Protein AF-A0A7C8UY16-F1 (afdb_monomer)

pLDDT: mean 83.48, std 15.39, range [30.44, 97.62]

Structure (mmCIF, N/CA/C/O backbone):
data_AF-A0A7C8UY16-F1
#
_entry.id   AF-A0A7C8UY16-F1
#
loop_
_atom_site.group_PDB
_atom_site.id
_atom_site.type_symbol
_atom_site.label_atom_id
_atom_site.label_alt_id
_atom_site.label_comp_id
_atom_site.label_asym_id
_atom_site.label_entity_id
_atom_site.label_seq_id
_atom_site.pdbx_PDB_ins_code
_atom_site.Cartn_x
_atom_site.Cartn_y
_atom_site.Cartn_z
_atom_site.occupancy
_atom_site.B_iso_or_equiv
_atom_site.auth_seq_id
_atom_site.auth_comp_id
_atom_site.auth_asym_id
_atom_site.auth_atom_id
_atom_site.pdbx_PDB_model_num
ATOM 1 N N . MET A 1 1 ? -36.759 -33.409 -43.055 1.00 50.19 1 MET A N 1
ATOM 2 C CA . MET A 1 1 ? -35.418 -33.395 -42.436 1.00 50.19 1 MET A CA 1
ATOM 3 C C . MET A 1 1 ? -35.441 -32.334 -41.348 1.00 50.19 1 MET A C 1
ATOM 5 O O . MET A 1 1 ? -35.555 -31.161 -41.669 1.00 50.19 1 MET A O 1
ATOM 9 N N . MET A 1 2 ? -35.511 -32.752 -40.086 1.00 43.19 2 MET A N 1
ATOM 10 C CA . MET A 1 2 ? -35.705 -31.874 -38.928 1.00 43.19 2 MET A CA 1
ATOM 11 C C . MET A 1 2 ? -34.319 -31.525 -38.373 1.00 43.19 2 MET A C 1
ATOM 13 O O . MET A 1 2 ? -33.592 -32.425 -37.962 1.00 43.19 2 MET A O 1
ATOM 17 N N . ILE A 1 3 ? -33.919 -30.253 -38.437 1.00 48.00 3 ILE A N 1
ATOM 18 C CA . ILE A 1 3 ? -32.676 -29.769 -37.821 1.00 48.00 3 ILE A CA 1
ATOM 19 C C . ILE A 1 3 ? -33.057 -29.192 -36.462 1.00 48.00 3 ILE A C 1
ATOM 21 O O . ILE A 1 3 ? -33.624 -28.106 -36.371 1.00 48.00 3 ILE A O 1
ATOM 25 N N . THR A 1 4 ? -32.771 -29.946 -35.408 1.00 49.66 4 THR A N 1
ATOM 26 C CA . THR A 1 4 ? -32.893 -29.491 -34.023 1.00 49.66 4 THR A CA 1
ATOM 27 C C . THR A 1 4 ? -31.662 -28.647 -33.694 1.00 49.66 4 THR A C 1
ATOM 29 O O . THR A 1 4 ? -30.551 -29.172 -33.650 1.00 49.66 4 THR A O 1
ATOM 32 N N . GLN A 1 5 ? -31.827 -27.337 -33.497 1.00 45.69 5 GLN A N 1
ATOM 33 C CA . GLN A 1 5 ? -30.752 -26.492 -32.970 1.00 45.69 5 GLN A CA 1
ATOM 34 C C . GLN A 1 5 ? -30.603 -26.736 -31.462 1.00 45.69 5 GLN A C 1
ATOM 36 O O . GLN A 1 5 ? -31.542 -26.513 -30.702 1.00 45.69 5 GLN A O 1
ATOM 41 N N . LEU A 1 6 ? -29.418 -27.177 -31.027 1.00 47.03 6 LEU A N 1
ATOM 42 C CA . LEU A 1 6 ? -29.021 -27.108 -29.621 1.00 47.03 6 LEU A CA 1
ATOM 43 C C . LEU A 1 6 ? -28.653 -25.655 -29.295 1.00 47.03 6 LEU A C 1
ATOM 45 O O . LEU A 1 6 ? -27.624 -25.152 -29.742 1.00 47.03 6 LEU A O 1
ATOM 49 N N . THR A 1 7 ? -29.473 -24.984 -28.493 1.00 54.22 7 THR A N 1
ATOM 50 C CA . THR A 1 7 ? -29.085 -23.743 -27.815 1.00 54.22 7 THR A CA 1
ATOM 51 C C . THR A 1 7 ? -28.053 -24.073 -26.739 1.00 54.22 7 THR A C 1
ATOM 53 O O . THR A 1 7 ? -28.359 -24.778 -25.777 1.00 54.22 7 THR A O 1
ATOM 56 N N . GLY A 1 8 ? -26.821 -23.593 -26.918 1.00 50.81 8 GLY A N 1
ATOM 57 C CA . GLY A 1 8 ? -25.743 -23.744 -25.945 1.00 50.81 8 GLY A CA 1
ATOM 58 C C . GLY A 1 8 ? -26.067 -23.009 -24.646 1.00 50.81 8 GLY A C 1
ATOM 59 O O . GLY A 1 8 ? -26.260 -21.796 -24.639 1.00 50.81 8 GLY A O 1
ATOM 60 N N . LEU A 1 9 ? -26.127 -23.754 -23.545 1.00 49.41 9 LEU A N 1
ATOM 61 C CA . LEU A 1 9 ? -26.248 -23.209 -22.200 1.00 49.41 9 LEU A CA 1
ATOM 62 C C . LEU A 1 9 ? -24.862 -22.705 -21.763 1.00 49.41 9 LEU A C 1
ATOM 64 O O . LEU A 1 9 ? -24.006 -23.496 -21.369 1.00 49.41 9 LEU A O 1
ATOM 68 N N . SER A 1 10 ? -24.606 -21.401 -21.867 1.00 51.16 10 SER A N 1
ATOM 69 C CA . SER A 1 10 ? -23.401 -20.800 -21.284 1.00 51.16 10 SER A CA 1
ATOM 70 C C . SER A 1 10 ? -23.528 -20.791 -19.760 1.00 51.16 10 SER A C 1
ATOM 72 O O . SER A 1 10 ? -24.252 -19.973 -19.196 1.00 51.16 10 SER A O 1
ATOM 74 N N . LEU A 1 11 ? -22.825 -21.704 -19.084 1.00 47.12 11 LEU A N 1
ATOM 75 C CA . LEU A 1 11 ? -22.605 -21.612 -17.642 1.00 47.12 11 LEU A CA 1
ATOM 76 C C . LEU A 1 11 ? -21.635 -20.458 -17.364 1.00 47.12 11 LEU A C 1
ATOM 78 O O . LEU A 1 11 ? -20.445 -20.550 -17.662 1.00 47.12 11 LEU A O 1
ATOM 82 N N . PHE A 1 12 ? -22.138 -19.385 -16.760 1.00 48.41 12 PHE A N 1
ATOM 83 C CA . PHE A 1 12 ? -21.298 -18.389 -16.106 1.00 48.41 12 PHE A CA 1
ATOM 84 C C . PHE A 1 12 ? -20.958 -18.900 -14.704 1.00 48.41 12 PHE A C 1
ATOM 86 O O . PHE A 1 12 ? -21.824 -18.964 -13.835 1.00 48.41 12 PHE A O 1
ATOM 93 N N . PHE A 1 13 ? -19.702 -19.282 -14.476 1.00 55.44 13 PHE A N 1
ATOM 94 C CA . PHE A 1 13 ? -19.207 -19.497 -13.119 1.00 55.44 13 PHE A CA 1
ATOM 95 C C . PHE A 1 13 ? -18.916 -18.134 -12.487 1.00 55.44 13 PHE A C 1
ATOM 97 O O . PHE A 1 13 ? -18.079 -17.383 -12.986 1.00 55.44 13 PHE A O 1
ATOM 104 N N . ALA A 1 14 ? -19.606 -17.809 -11.393 1.00 59.59 14 ALA A N 1
ATOM 105 C CA . ALA A 1 14 ? -19.244 -16.667 -10.565 1.00 59.59 14 ALA A CA 1
ATOM 106 C C . ALA A 1 14 ? -17.902 -16.965 -9.876 1.00 59.59 14 ALA A C 1
ATOM 108 O O . ALA A 1 14 ? -17.784 -17.940 -9.131 1.00 59.59 14 ALA A O 1
ATOM 109 N N . LYS A 1 15 ? -16.881 -16.146 -10.149 1.00 66.50 15 LYS A N 1
ATOM 110 C CA . LYS A 1 15 ? -15.597 -16.192 -9.441 1.00 66.50 15 LYS A CA 1
ATOM 111 C C . LYS A 1 15 ? -15.841 -15.854 -7.963 1.00 66.50 15 LYS A C 1
ATOM 113 O O . LYS A 1 15 ? -16.534 -14.886 -7.661 1.00 66.50 15 LYS A O 1
ATOM 118 N N . ALA A 1 16 ? -15.286 -16.654 -7.053 1.00 66.94 16 ALA A N 1
ATOM 119 C CA . ALA A 1 16 ? -15.295 -16.340 -5.627 1.00 66.94 16 ALA A CA 1
ATOM 120 C C . ALA A 1 16 ? -14.387 -15.133 -5.339 1.00 66.94 16 ALA A C 1
ATOM 122 O O . ALA A 1 16 ? -13.282 -15.054 -5.878 1.00 66.94 16 ALA A O 1
ATOM 123 N N . LEU A 1 17 ? -14.861 -14.234 -4.474 1.00 69.88 17 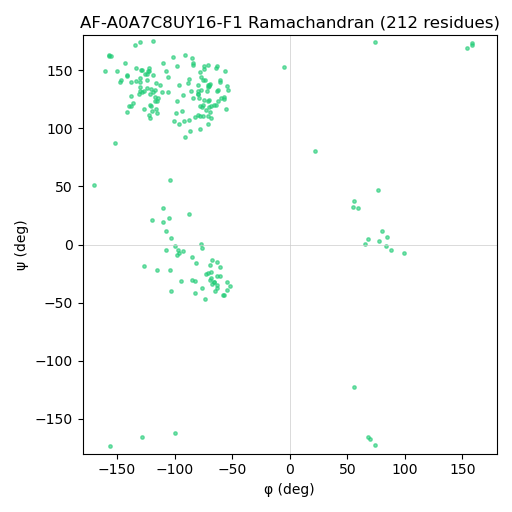LEU A N 1
ATOM 124 C CA . LEU A 1 17 ? -14.132 -13.054 -4.010 1.00 69.88 17 LEU A CA 1
ATOM 125 C C . LEU A 1 17 ? -12.794 -13.486 -3.371 1.00 69.88 17 LEU A C 1
ATOM 127 O O . LEU A 1 17 ? -12.766 -14.361 -2.502 1.00 69.88 17 LEU A O 1
ATOM 131 N N . ALA A 1 18 ? -11.684 -12.904 -3.818 1.00 77.69 18 ALA A N 1
ATOM 132 C CA . ALA A 1 18 ? -10.366 -13.054 -3.205 1.00 77.69 18 ALA A CA 1
ATOM 133 C C . ALA A 1 18 ? -10.281 -12.377 -1.824 1.00 77.69 18 ALA A C 1
ATOM 135 O O . ALA A 1 18 ? -9.509 -12.830 -0.974 1.00 77.69 18 ALA A O 1
ATOM 136 N N . VAL A 1 19 ? -11.065 -11.322 -1.596 1.00 85.38 19 VAL A N 1
ATOM 137 C CA . VAL A 1 19 ? -11.187 -10.608 -0.319 1.00 85.38 19 VAL A CA 1
ATOM 138 C C . VAL A 1 19 ? -11.913 -11.499 0.706 1.00 85.38 19 VAL A C 1
ATOM 140 O O . VAL A 1 19 ? -13.073 -11.862 0.497 1.00 85.38 19 VAL A O 1
ATOM 143 N N . PRO A 1 20 ? -11.271 -11.873 1.827 1.00 85.38 20 PRO A N 1
ATOM 144 C CA . PRO A 1 20 ? -11.860 -12.787 2.799 1.00 85.38 20 PRO A CA 1
ATOM 145 C C . PRO A 1 20 ? -12.941 -12.109 3.649 1.00 85.38 20 PRO A C 1
ATOM 147 O O . PRO A 1 20 ? -12.788 -10.980 4.103 1.00 85.38 20 PRO A O 1
ATOM 150 N N . ALA A 1 21 ? -14.020 -12.833 3.944 1.00 84.69 21 ALA A N 1
ATOM 151 C CA . ALA A 1 21 ? -15.005 -12.380 4.920 1.00 84.69 21 ALA A CA 1
ATOM 152 C C . ALA A 1 21 ? -14.425 -12.428 6.342 1.00 84.69 21 ALA A C 1
ATOM 154 O O . ALA A 1 21 ? -13.796 -13.413 6.732 1.00 84.69 21 ALA A O 1
ATOM 155 N N . LEU A 1 22 ? -14.683 -11.380 7.127 1.00 82.88 22 LEU A N 1
ATOM 156 C CA . LEU A 1 22 ? -14.188 -11.242 8.494 1.00 82.88 22 LEU A CA 1
ATOM 157 C C . LEU A 1 22 ? -15.363 -11.197 9.472 1.00 82.88 22 LEU A C 1
ATOM 159 O O . LEU A 1 22 ? -16.251 -10.354 9.354 1.00 82.88 22 LEU A O 1
ATOM 163 N N . SER A 1 23 ? -15.379 -12.110 10.445 1.00 85.50 23 SER A N 1
ATOM 164 C CA . SER A 1 23 ? -16.462 -12.190 11.433 1.00 85.50 23 SER A CA 1
ATOM 165 C C . SER A 1 23 ? -16.587 -10.886 12.227 1.00 85.50 23 SER A C 1
ATOM 167 O O . SER A 1 23 ? -15.617 -10.441 12.834 1.00 85.50 23 SER A O 1
ATOM 169 N N . GLY A 1 24 ? -17.787 -10.299 12.258 1.00 86.62 24 GLY A N 1
ATOM 170 C CA . GLY A 1 24 ? -18.058 -9.029 12.947 1.00 86.62 24 GLY A CA 1
ATOM 171 C C . GLY A 1 24 ? -17.638 -7.778 12.170 1.00 86.62 24 GLY A C 1
ATOM 172 O O . GLY A 1 24 ? -17.623 -6.688 12.740 1.00 86.62 24 GLY A O 1
ATOM 173 N N . TYR A 1 25 ? -17.294 -7.913 10.887 1.00 89.06 25 TYR A N 1
ATOM 174 C CA . TYR A 1 25 ? -16.915 -6.808 10.013 1.00 89.06 25 TYR A CA 1
ATOM 175 C C . TYR A 1 25 ? -17.627 -6.903 8.660 1.00 89.06 25 TYR A C 1
ATOM 177 O O . TYR A 1 25 ? -17.966 -7.980 8.179 1.00 89.06 25 TYR A O 1
ATOM 185 N N . SER A 1 26 ? -17.835 -5.752 8.029 1.00 91.44 26 SER A N 1
ATOM 186 C CA . SER A 1 26 ? -18.310 -5.629 6.650 1.00 91.44 26 SER A CA 1
ATOM 187 C C . SER A 1 26 ? -17.244 -4.966 5.787 1.00 91.44 26 SER A C 1
ATOM 189 O O . SER A 1 26 ? -16.620 -3.994 6.217 1.00 91.44 26 SER A O 1
ATOM 191 N N . VAL A 1 27 ? -17.053 -5.471 4.565 1.00 91.75 27 VAL A N 1
ATOM 192 C CA . VAL A 1 27 ? -16.201 -4.827 3.555 1.00 91.75 27 VAL A CA 1
ATOM 193 C C . VAL A 1 27 ? -16.890 -3.546 3.090 1.00 91.75 27 VAL A C 1
ATOM 195 O O . VAL A 1 27 ? -18.031 -3.587 2.638 1.00 91.75 27 VAL A O 1
ATOM 198 N N . THR A 1 28 ? -16.209 -2.408 3.187 1.00 93.06 28 THR A N 1
ATOM 199 C CA . THR A 1 28 ? -16.724 -1.108 2.723 1.00 93.06 28 THR A CA 1
ATOM 200 C C . THR A 1 28 ? -16.099 -0.653 1.411 1.00 93.06 28 THR A C 1
ATOM 202 O O . THR A 1 28 ? -16.678 0.171 0.712 1.00 93.06 28 THR A O 1
ATOM 205 N N . TRP A 1 29 ? -14.921 -1.174 1.074 1.00 95.19 29 TRP A N 1
ATOM 206 C CA . TRP A 1 29 ? -14.278 -0.988 -0.224 1.00 95.19 29 TRP A CA 1
ATOM 207 C C . TRP A 1 29 ? -13.235 -2.082 -0.435 1.00 95.19 29 TRP A C 1
ATOM 209 O O . TRP A 1 29 ? -12.644 -2.556 0.536 1.00 95.19 29 TRP A O 1
ATOM 219 N N . TYR A 1 30 ? -13.000 -2.474 -1.682 1.00 93.75 30 TYR A N 1
ATOM 220 C CA . TYR A 1 30 ? -11.927 -3.388 -2.044 1.00 93.75 30 TYR A CA 1
ATOM 221 C C . TYR A 1 30 ? -11.528 -3.221 -3.511 1.00 93.75 30 TYR A C 1
ATOM 223 O O . TYR A 1 30 ? -12.289 -2.674 -4.309 1.00 93.75 30 TYR A O 1
ATOM 231 N N . ASP A 1 31 ? -10.355 -3.747 -3.847 1.00 94.25 31 ASP A N 1
ATOM 232 C CA . ASP A 1 31 ? -9.920 -4.006 -5.216 1.00 94.25 31 ASP A CA 1
ATOM 233 C C . ASP A 1 31 ? -9.229 -5.377 -5.256 1.00 94.25 31 ASP A C 1
ATOM 235 O O . ASP A 1 31 ? -8.345 -5.657 -4.442 1.00 94.25 31 ASP A O 1
ATOM 239 N N . GLU A 1 32 ? -9.662 -6.240 -6.175 1.00 92.38 32 GLU A N 1
ATOM 240 C CA . GLU A 1 32 ? -9.093 -7.580 -6.410 1.00 92.38 32 GLU A CA 1
ATOM 241 C C . GLU A 1 32 ? -8.200 -7.627 -7.647 1.00 92.38 32 GLU A C 1
ATOM 243 O O . GLU A 1 32 ? -7.767 -8.699 -8.067 1.00 92.38 32 GLU A O 1
ATOM 248 N N . PHE A 1 33 ? -7.960 -6.466 -8.262 1.00 93.50 33 PHE A N 1
ATOM 249 C CA . PHE A 1 33 ? -7.079 -6.312 -9.410 1.00 93.50 33 PHE A CA 1
ATOM 250 C C . PHE A 1 33 ? -7.480 -7.219 -10.581 1.00 93.50 33 PHE A C 1
ATOM 252 O O . PHE A 1 33 ? -6.643 -7.772 -11.301 1.00 93.50 33 PHE A O 1
ATOM 259 N N . ASP A 1 34 ? -8.793 -7.366 -10.767 1.00 90.62 34 ASP A N 1
ATOM 260 C CA . ASP A 1 34 ? -9.375 -8.079 -11.891 1.00 90.62 34 ASP A CA 1
ATOM 261 C C . ASP A 1 34 ? -9.330 -7.232 -13.157 1.00 90.62 34 ASP A C 1
ATOM 263 O O . ASP A 1 34 ? -9.709 -6.061 -13.186 1.00 90.62 34 ASP A O 1
ATOM 267 N N . GLY A 1 35 ? -8.883 -7.854 -14.239 1.00 90.75 35 GLY A N 1
ATOM 268 C CA . GLY A 1 35 ? -8.846 -7.230 -15.548 1.00 90.75 35 GLY A CA 1
ATOM 269 C C . GLY A 1 35 ? -7.852 -7.911 -16.480 1.00 90.75 35 GLY A C 1
ATOM 270 O O . GLY A 1 35 ? -7.119 -8.812 -16.066 1.00 90.75 35 GLY A O 1
ATOM 271 N N . PRO A 1 36 ? -7.827 -7.513 -17.761 1.00 93.31 36 PRO A N 1
ATOM 272 C CA . PRO A 1 36 ? -6.960 -8.131 -18.752 1.00 93.31 36 PRO A CA 1
ATOM 273 C C . PRO A 1 36 ? -5.484 -7.984 -18.385 1.00 93.31 36 PRO A C 1
ATOM 275 O O . PRO A 1 36 ? -5.042 -6.921 -17.937 1.00 93.31 36 PRO A O 1
ATOM 278 N N . LYS A 1 37 ? -4.705 -9.037 -18.645 1.00 94.81 37 LYS A N 1
ATOM 279 C CA . LYS A 1 37 ? -3.253 -9.009 -18.472 1.00 94.81 37 LYS A CA 1
ATOM 280 C C . LYS A 1 37 ? -2.632 -7.835 -19.238 1.00 94.81 37 LYS A C 1
ATOM 282 O O . LYS A 1 37 ? -2.928 -7.638 -20.414 1.00 94.81 37 LYS A O 1
ATOM 287 N N . GLY A 1 38 ? -1.742 -7.097 -18.581 1.00 94.44 38 GLY A N 1
ATOM 288 C CA . GLY A 1 38 ? -1.025 -5.958 -19.158 1.00 94.44 38 GLY A CA 1
ATOM 289 C C . GLY A 1 38 ? -1.804 -4.642 -19.133 1.00 94.44 38 GLY A C 1
ATOM 290 O O . GLY A 1 38 ? -1.277 -3.622 -19.566 1.00 94.44 38 GLY A O 1
ATOM 291 N N . SER A 1 39 ? -3.038 -4.630 -18.624 1.00 94.75 39 SER A N 1
ATOM 292 C CA . SER A 1 39 ? -3.747 -3.378 -18.351 1.00 94.75 39 SER A CA 1
ATOM 293 C C . SER A 1 39 ? -3.225 -2.725 -17.066 1.00 94.75 39 SER A C 1
ATOM 295 O O . SER A 1 39 ? -2.866 -3.417 -16.118 1.00 94.75 39 SER A O 1
ATOM 297 N N . PHE A 1 40 ? -3.164 -1.394 -17.024 1.00 94.38 40 PHE A N 1
ATOM 298 C CA . PHE A 1 40 ? -2.797 -0.650 -15.814 1.00 94.38 40 PHE A CA 1
ATOM 299 C C . PHE A 1 40 ? -4.055 -0.425 -14.951 1.00 94.38 40 PHE A C 1
ATOM 301 O O . PHE A 1 40 ? -5.068 0.027 -15.498 1.00 94.38 40 PHE A O 1
ATOM 308 N N . PRO A 1 41 ? -4.041 -0.694 -13.630 1.00 89.62 41 PRO A N 1
ATOM 309 C CA . PRO A 1 41 ? -5.219 -0.464 -12.797 1.00 89.62 41 PRO A CA 1
ATOM 310 C C . PRO A 1 41 ? -5.488 1.030 -12.604 1.00 89.62 41 PRO A C 1
ATOM 312 O O . PRO A 1 41 ? -4.635 1.782 -12.137 1.00 89.62 41 PRO A O 1
ATOM 315 N N . THR A 1 42 ? -6.696 1.457 -12.966 1.00 82.62 42 THR A N 1
ATOM 316 C CA . THR A 1 42 ? -7.144 2.858 -12.848 1.00 82.62 42 THR A CA 1
ATOM 317 C C . THR A 1 42 ? -8.458 3.007 -12.081 1.00 82.62 42 THR A C 1
ATOM 319 O O . THR A 1 42 ? -8.752 4.088 -11.575 1.00 82.62 42 THR A O 1
ATOM 322 N N . GLY A 1 43 ? -9.243 1.933 -11.941 1.00 85.81 43 GLY A N 1
ATOM 323 C CA . GLY A 1 43 ? -10.502 1.958 -11.199 1.00 85.81 43 GLY A CA 1
ATOM 324 C C . GLY A 1 43 ? -10.259 2.145 -9.703 1.00 85.81 43 GLY A C 1
ATOM 325 O O . GLY A 1 43 ? -9.765 1.238 -9.050 1.00 85.81 43 GLY A O 1
ATOM 326 N N . GLY A 1 44 ? -10.591 3.319 -9.158 1.00 92.62 44 GLY A N 1
ATOM 327 C CA . GLY A 1 44 ? -10.428 3.619 -7.730 1.00 92.62 44 GLY A CA 1
ATOM 328 C C . GLY A 1 44 ? -9.034 4.104 -7.318 1.00 92.62 44 GLY A C 1
ATOM 329 O O . GLY A 1 44 ? -8.804 4.309 -6.124 1.00 92.62 44 GLY A O 1
ATOM 330 N N . TRP A 1 45 ? -8.127 4.346 -8.273 1.00 96.88 45 TRP A N 1
ATOM 331 C CA . TRP A 1 45 ? -6.744 4.752 -8.005 1.00 96.88 45 TRP A CA 1
ATOM 332 C C . TRP A 1 45 ? -6.366 6.067 -8.695 1.00 96.88 45 TRP A C 1
ATOM 334 O O . TRP A 1 45 ? -6.601 6.276 -9.882 1.00 96.88 45 TRP A O 1
ATOM 344 N N . ASN A 1 46 ? -5.704 6.943 -7.947 1.00 96.50 46 ASN A N 1
ATOM 345 C CA . ASN A 1 46 ? -4.950 8.083 -8.442 1.00 96.50 46 ASN A CA 1
ATOM 346 C C . ASN A 1 46 ? -3.517 7.631 -8.746 1.00 96.50 46 ASN A C 1
ATOM 348 O O . ASN A 1 46 ? -2.726 7.392 -7.832 1.00 96.50 46 ASN A O 1
ATOM 352 N N . VAL A 1 47 ? -3.173 7.525 -10.029 1.00 96.75 47 VAL A N 1
ATOM 353 C CA . VAL A 1 47 ? -1.816 7.164 -10.463 1.00 96.75 47 VAL A CA 1
ATOM 354 C C . VAL A 1 47 ? -0.909 8.388 -10.373 1.00 96.75 47 VAL A C 1
ATOM 356 O O . VAL A 1 47 ? -1.225 9.439 -10.934 1.00 96.75 47 VAL A O 1
ATOM 359 N N . LYS A 1 48 ? 0.217 8.271 -9.666 1.00 96.50 48 LYS A N 1
ATOM 360 C CA . LYS A 1 48 ? 1.201 9.353 -9.553 1.00 96.50 48 LYS A CA 1
ATOM 361 C C . LYS A 1 48 ? 2.264 9.222 -10.628 1.00 96.50 48 LYS A C 1
ATOM 363 O O . LYS A 1 48 ? 2.877 8.168 -10.769 1.00 96.50 48 LYS A O 1
ATOM 368 N N . ILE A 1 49 ? 2.479 10.318 -11.348 1.00 96.62 49 ILE A N 1
ATOM 369 C CA . ILE A 1 49 ? 3.529 10.459 -12.352 1.00 96.62 49 ILE A CA 1
ATOM 370 C C . ILE A 1 49 ? 4.482 11.524 -11.844 1.00 96.62 49 ILE A C 1
ATOM 372 O O . ILE A 1 49 ? 4.077 12.676 -11.705 1.00 96.62 49 ILE A O 1
ATOM 376 N N . THR A 1 50 ? 5.706 11.131 -11.516 1.00 96.56 50 THR A N 1
ATOM 377 C CA . THR A 1 50 ? 6.692 12.026 -10.905 1.00 96.56 50 THR A CA 1
ATOM 378 C C . THR A 1 50 ? 8.087 11.739 -11.431 1.00 96.56 50 THR A C 1
ATOM 380 O O . THR A 1 50 ? 8.407 10.637 -11.891 1.00 96.56 50 THR A O 1
ATOM 383 N N . THR A 1 51 ? 8.935 12.750 -11.337 1.00 95.62 51 THR A N 1
ATOM 384 C CA . THR A 1 51 ? 10.380 12.648 -11.497 1.00 95.62 51 THR A CA 1
ATOM 385 C C . THR A 1 51 ? 11.060 12.398 -10.145 1.00 95.62 51 THR A C 1
ATOM 387 O O . THR A 1 51 ? 10.464 12.669 -9.100 1.00 95.62 51 THR A O 1
ATOM 390 N N . PRO A 1 52 ? 12.326 11.938 -10.130 1.00 93.75 52 PRO A N 1
ATOM 391 C CA . PRO A 1 52 ? 13.088 11.759 -8.894 1.00 93.75 52 PRO A CA 1
ATOM 392 C C . PRO A 1 52 ? 13.120 12.998 -7.991 1.00 93.75 52 PRO A C 1
ATOM 394 O O . PRO A 1 52 ? 13.047 12.875 -6.776 1.00 93.75 52 PRO A O 1
ATOM 397 N N . ALA A 1 53 ? 13.171 14.197 -8.581 1.00 93.69 53 ALA A N 1
ATOM 398 C CA . ALA A 1 53 ? 13.215 15.458 -7.838 1.00 93.69 53 ALA A CA 1
ATOM 399 C C . ALA A 1 53 ? 11.900 15.798 -7.107 1.00 93.69 53 ALA A C 1
ATOM 401 O O . ALA A 1 53 ? 11.896 16.642 -6.216 1.00 93.69 53 ALA A O 1
ATOM 402 N N . GLU A 1 54 ? 10.789 15.168 -7.489 1.00 94.50 54 GLU A N 1
ATOM 403 C CA . GLU A 1 54 ? 9.471 15.354 -6.870 1.00 94.50 54 GLU A CA 1
ATOM 404 C C . GLU A 1 54 ? 9.167 14.278 -5.815 1.00 94.50 54 GLU A C 1
ATOM 406 O O . GLU A 1 54 ? 8.150 14.358 -5.123 1.00 94.50 54 GLU A O 1
ATOM 411 N N . ASN A 1 55 ? 10.022 13.257 -5.690 1.00 92.50 55 ASN A N 1
ATOM 412 C CA . ASN A 1 55 ? 9.864 12.205 -4.693 1.00 92.50 55 ASN A CA 1
ATOM 413 C C . ASN A 1 55 ? 10.315 12.695 -3.308 1.00 92.50 55 ASN A C 1
ATOM 415 O O . ASN A 1 55 ? 11.226 13.506 -3.178 1.00 92.50 55 ASN A O 1
ATOM 419 N N . PHE A 1 56 ? 9.690 12.175 -2.250 1.00 86.81 56 PHE A N 1
ATOM 420 C CA . PHE A 1 56 ? 9.852 12.723 -0.897 1.00 86.81 56 PHE A CA 1
ATOM 421 C C . PHE A 1 56 ? 11.109 12.240 -0.164 1.00 86.81 56 PHE A C 1
ATOM 423 O O . PHE A 1 56 ? 11.646 12.981 0.653 1.00 86.81 56 PHE A O 1
ATOM 430 N N . ASN A 1 57 ? 11.566 11.011 -0.429 1.00 86.81 57 ASN A N 1
ATOM 431 C CA . ASN A 1 57 ? 12.637 10.365 0.344 1.00 86.81 57 ASN A CA 1
ATOM 432 C C . ASN A 1 57 ? 13.944 10.218 -0.457 1.00 86.81 57 ASN A C 1
ATOM 434 O O . ASN A 1 57 ? 14.674 9.240 -0.275 1.00 86.81 57 ASN A O 1
ATOM 438 N N . ASP A 1 58 ? 14.207 11.155 -1.375 1.00 90.00 58 ASP A N 1
ATOM 439 C CA . ASP A 1 58 ? 15.318 11.108 -2.341 1.00 90.00 58 ASP A CA 1
ATOM 440 C C . ASP A 1 58 ? 15.325 9.825 -3.195 1.00 90.00 58 ASP A C 1
ATOM 442 O O . ASP A 1 58 ? 16.370 9.292 -3.577 1.00 90.00 58 ASP A O 1
ATOM 446 N N . GLU A 1 59 ? 14.133 9.295 -3.475 1.00 91.25 59 GLU A N 1
ATOM 447 C CA . GLU A 1 59 ? 13.944 8.094 -4.287 1.00 91.25 59 GLU A CA 1
ATOM 448 C C . GLU A 1 59 ? 14.270 8.393 -5.760 1.00 91.25 59 GLU A C 1
ATOM 450 O O . GLU A 1 59 ? 13.864 9.419 -6.312 1.00 91.25 59 GLU A O 1
ATOM 455 N N . GLN A 1 60 ? 14.975 7.482 -6.430 1.00 91.50 60 GLN A N 1
ATOM 456 C CA . GLN A 1 60 ? 15.680 7.771 -7.686 1.00 91.50 60 GLN A CA 1
ATOM 457 C C . GLN A 1 60 ? 14.926 7.322 -8.948 1.00 91.50 60 GLN A C 1
ATOM 459 O O . GLN A 1 60 ? 15.399 7.534 -10.066 1.00 91.50 60 GLN A O 1
ATOM 464 N N . GLN A 1 61 ? 13.754 6.708 -8.796 1.00 94.94 61 GLN A N 1
ATOM 465 C CA . GLN A 1 61 ? 12.878 6.319 -9.899 1.00 94.94 61 GLN A CA 1
ATOM 466 C C . GLN A 1 61 ? 11.975 7.458 -10.379 1.00 94.94 61 GLN A C 1
ATOM 468 O O . GLN A 1 61 ? 11.545 8.321 -9.616 1.00 94.94 61 GLN A O 1
ATOM 473 N N . PHE A 1 62 ? 11.574 7.362 -11.640 1.00 96.88 62 PHE A N 1
ATOM 474 C CA . PHE A 1 62 ? 10.391 8.029 -12.164 1.00 96.88 62 PHE A CA 1
ATOM 475 C C . PHE A 1 62 ? 9.166 7.161 -11.866 1.00 96.88 62 PHE A C 1
ATOM 477 O O . PHE A 1 62 ? 9.142 5.985 -12.245 1.00 96.88 62 PHE A O 1
ATOM 484 N N . TYR A 1 63 ? 8.141 7.711 -11.217 1.00 97.62 63 TYR A N 1
ATOM 485 C CA . TYR A 1 63 ? 6.846 7.033 -11.159 1.00 97.62 63 TYR A CA 1
ATOM 486 C C . TYR A 1 63 ? 6.095 7.272 -12.474 1.00 97.62 63 TYR A C 1
ATOM 488 O O . TYR A 1 63 ? 6.042 8.398 -12.968 1.00 97.62 63 TYR A O 1
ATOM 496 N N . THR A 1 64 ? 5.555 6.210 -13.075 1.00 97.31 64 THR A N 1
ATOM 497 C CA . THR A 1 64 ? 4.901 6.238 -14.393 1.00 97.31 64 THR A CA 1
ATOM 498 C C . THR A 1 64 ? 3.566 5.478 -14.379 1.00 97.31 64 THR A C 1
ATOM 500 O O . THR A 1 64 ? 3.236 4.778 -13.421 1.00 97.31 64 THR A O 1
ATOM 503 N N . ASN A 1 65 ? 2.806 5.586 -15.474 1.00 96.56 65 ASN A N 1
ATOM 504 C CA . ASN A 1 65 ? 1.623 4.771 -15.769 1.00 96.56 65 ASN A CA 1
ATOM 505 C C . ASN A 1 65 ? 1.898 3.709 -16.849 1.00 96.56 65 ASN A C 1
ATOM 507 O O . ASN A 1 65 ? 0.981 3.269 -17.545 1.00 96.56 65 ASN A O 1
ATOM 511 N N . TYR A 1 66 ? 3.156 3.313 -17.047 1.00 96.12 66 TYR A N 1
ATOM 512 C CA . TYR A 1 66 ? 3.475 2.265 -18.007 1.00 96.12 66 TYR A CA 1
ATOM 513 C C . TYR A 1 66 ? 3.003 0.911 -17.482 1.00 96.12 66 TYR A C 1
ATOM 515 O O . TYR A 1 66 ? 3.268 0.561 -16.333 1.00 96.12 66 TYR A O 1
ATOM 523 N N . ALA A 1 67 ? 2.377 0.107 -18.346 1.00 95.12 67 ALA A N 1
ATOM 524 C CA . ALA A 1 67 ? 1.958 -1.258 -18.011 1.00 95.12 67 ALA A CA 1
ATOM 525 C C . ALA A 1 67 ? 3.116 -2.121 -17.474 1.00 95.12 67 ALA A C 1
ATOM 527 O O . ALA A 1 67 ? 2.952 -2.958 -16.598 1.00 95.12 67 ALA A O 1
ATOM 528 N N . SER A 1 68 ? 4.333 -1.880 -17.950 1.00 94.69 68 SER A N 1
ATOM 529 C CA . SER A 1 68 ? 5.535 -2.534 -17.432 1.00 94.69 68 SER A CA 1
ATOM 530 C C . SER A 1 68 ? 5.839 -2.207 -15.966 1.00 94.69 68 SER A C 1
ATOM 532 O O . SER A 1 68 ? 6.463 -3.015 -15.292 1.00 94.69 68 SER A O 1
ATOM 534 N N . ASN A 1 69 ? 5.418 -1.038 -15.470 1.00 97.19 69 ASN A N 1
ATOM 535 C CA . ASN A 1 69 ? 5.627 -0.616 -14.088 1.00 97.19 69 ASN A CA 1
ATOM 536 C C . ASN A 1 69 ? 4.440 -0.935 -13.177 1.00 97.19 69 ASN A C 1
ATOM 538 O O . ASN A 1 69 ? 4.654 -1.194 -11.999 1.00 97.19 69 ASN A O 1
ATOM 542 N N . GLY A 1 70 ? 3.217 -0.926 -13.703 1.00 96.62 70 GLY A N 1
ATOM 543 C CA . GLY A 1 70 ? 2.006 -1.326 -12.994 1.00 96.62 70 GLY A CA 1
ATOM 544 C C . GLY A 1 70 ? 1.088 -2.090 -13.938 1.00 96.62 70 GLY A C 1
ATOM 545 O O . GLY A 1 70 ? 0.585 -1.520 -14.898 1.00 96.62 70 GLY A O 1
ATOM 546 N N . GLN A 1 71 ? 0.857 -3.375 -13.694 1.00 95.81 71 GLN A N 1
ATOM 547 C CA . GLN A 1 71 ? -0.050 -4.160 -14.536 1.00 95.81 71 GLN A CA 1
ATOM 548 C C . GLN A 1 71 ? -0.891 -5.135 -13.743 1.00 95.81 71 GLN A C 1
ATOM 550 O O . GLN A 1 71 ? -0.420 -5.770 -12.801 1.00 95.81 71 GLN A O 1
ATOM 555 N N . LEU A 1 72 ? -2.117 -5.309 -14.216 1.00 95.50 72 LEU A N 1
ATOM 556 C CA . LEU A 1 72 ? -2.933 -6.466 -13.926 1.00 95.50 72 LEU A CA 1
ATOM 557 C C . LEU A 1 72 ? -2.345 -7.677 -14.640 1.00 95.50 72 LEU A C 1
ATOM 559 O O . LEU A 1 72 ? -1.934 -7.602 -15.801 1.00 95.50 72 LEU A O 1
ATOM 563 N N . TRP A 1 73 ? -2.298 -8.806 -13.948 1.00 88.88 73 TRP A N 1
ATOM 564 C CA . TRP A 1 73 ? -1.668 -10.015 -14.469 1.00 88.88 73 TRP A CA 1
ATOM 565 C C . TRP A 1 73 ? -2.647 -10.955 -15.193 1.00 88.88 73 TRP A C 1
ATOM 567 O O . TRP A 1 73 ? -2.225 -11.909 -15.848 1.00 88.88 73 TRP A O 1
ATOM 577 N N . GLY A 1 74 ? -3.947 -10.636 -15.172 1.00 88.81 74 GLY A N 1
ATOM 578 C CA . GLY A 1 74 ? -5.006 -11.429 -15.807 1.00 88.81 74 GLY A CA 1
ATOM 579 C C . GLY A 1 74 ? -5.593 -12.528 -14.921 1.00 88.81 74 GLY A C 1
ATOM 580 O O . GLY A 1 74 ? -6.549 -13.180 -15.325 1.00 88.81 74 GLY A O 1
ATOM 581 N N . ASP A 1 75 ? -5.039 -12.728 -13.728 1.00 84.81 75 ASP A N 1
ATOM 582 C CA . ASP A 1 75 ? -5.435 -13.750 -12.755 1.00 84.81 75 ASP A CA 1
ATOM 583 C C . ASP A 1 75 ? -5.890 -13.149 -11.409 1.00 84.81 75 ASP A C 1
ATOM 585 O O . ASP A 1 75 ? -5.900 -13.844 -10.394 1.00 84.81 75 ASP A O 1
ATOM 589 N N . GLY A 1 76 ? -6.290 -11.869 -11.406 1.00 88.62 76 GLY A N 1
ATOM 590 C CA . GLY A 1 76 ? -6.729 -11.147 -10.205 1.00 88.62 76 GLY A CA 1
ATOM 591 C C . GLY A 1 76 ? -5.564 -10.714 -9.316 1.00 88.62 76 GLY A C 1
ATOM 592 O O . GLY A 1 76 ? -5.549 -10.999 -8.120 1.00 88.62 76 GLY A O 1
ATOM 593 N N . GLN A 1 77 ? -4.531 -10.124 -9.923 1.00 89.81 77 GLN A N 1
ATOM 594 C CA . GLN A 1 77 ? -3.350 -9.621 -9.224 1.00 89.81 77 GLN A CA 1
ATOM 595 C C . GLN A 1 77 ? -2.798 -8.377 -9.917 1.00 89.81 77 GLN A C 1
ATOM 597 O O . GLN A 1 77 ? -2.710 -8.323 -11.146 1.00 89.81 77 GLN A O 1
ATOM 602 N N . LEU A 1 78 ? -2.335 -7.420 -9.118 1.00 95.31 78 LEU A N 1
ATOM 603 C CA . LEU A 1 78 ? -1.528 -6.280 -9.539 1.00 95.31 78 LEU A CA 1
ATOM 604 C C . LEU A 1 78 ? -0.043 -6.571 -9.318 1.00 95.31 78 LEU A C 1
ATOM 606 O O . LEU A 1 78 ? 0.360 -7.071 -8.271 1.00 95.31 78 LEU A O 1
ATOM 610 N N . PHE A 1 79 ? 0.782 -6.204 -10.290 1.00 95.06 79 PHE A N 1
ATOM 611 C CA . PHE A 1 79 ? 2.237 -6.211 -10.203 1.00 95.06 79 PHE A CA 1
ATOM 612 C C . PHE A 1 79 ? 2.756 -4.779 -10.332 1.00 95.06 79 PHE A C 1
ATOM 614 O O . PHE A 1 79 ? 2.613 -4.171 -11.393 1.00 95.06 79 PHE A O 1
ATOM 621 N N . ILE A 1 80 ? 3.403 -4.264 -9.285 1.00 97.31 80 ILE A N 1
ATOM 622 C CA . ILE A 1 80 ? 4.188 -3.026 -9.338 1.00 97.31 80 ILE A CA 1
ATOM 623 C C . ILE A 1 80 ? 5.655 -3.406 -9.496 1.00 97.31 80 ILE A C 1
ATOM 625 O O . ILE A 1 80 ? 6.246 -4.011 -8.604 1.00 97.31 80 ILE A O 1
ATOM 629 N N . THR A 1 81 ? 6.234 -3.074 -10.645 1.00 95.44 81 THR A N 1
ATOM 630 C CA . THR A 1 81 ? 7.549 -3.558 -11.066 1.00 95.44 81 THR A CA 1
ATOM 631 C C . THR A 1 81 ? 8.517 -2.393 -11.280 1.00 95.44 81 THR A C 1
ATOM 633 O O . THR A 1 81 ? 8.317 -1.594 -12.204 1.00 95.44 81 THR A O 1
ATOM 636 N N . PRO A 1 82 ? 9.590 -2.289 -10.476 1.00 94.69 82 PRO A N 1
ATOM 637 C CA . PRO A 1 82 ? 10.655 -1.346 -10.762 1.00 94.69 82 PRO A CA 1
ATOM 638 C C . PRO A 1 82 ? 11.460 -1.846 -11.967 1.00 94.69 82 PRO A C 1
ATOM 640 O O . PRO A 1 82 ? 11.863 -3.008 -12.029 1.00 94.69 82 PRO A O 1
ATOM 643 N N . GLU A 1 83 ? 11.725 -0.977 -12.933 1.00 94.00 83 GLU A N 1
ATOM 644 C CA . GLU A 1 83 ? 12.478 -1.319 -14.134 1.00 94.00 83 GLU A CA 1
ATOM 645 C C . GLU A 1 83 ? 13.591 -0.325 -14.408 1.00 94.00 83 GLU A C 1
ATOM 647 O O . GLU A 1 83 ? 13.389 0.892 -14.409 1.00 94.00 83 GLU A O 1
ATOM 652 N N . LYS A 1 84 ? 14.752 -0.878 -14.746 1.00 91.19 84 LYS A N 1
ATOM 653 C CA . LYS A 1 84 ? 15.856 -0.139 -15.335 1.00 91.19 84 LYS A CA 1
ATOM 654 C C . LYS A 1 84 ? 15.583 0.057 -16.823 1.00 91.19 84 LYS A C 1
ATOM 656 O O . LYS A 1 84 ? 15.271 -0.904 -17.525 1.00 91.19 84 LYS A O 1
ATOM 661 N N . ARG A 1 85 ? 15.686 1.289 -17.311 1.00 86.38 85 ARG A N 1
ATOM 662 C CA . ARG A 1 85 ? 15.266 1.660 -18.665 1.00 86.38 85 ARG A CA 1
ATOM 663 C C . ARG A 1 85 ? 16.428 2.222 -19.483 1.00 86.38 85 ARG A C 1
ATOM 665 O O . ARG A 1 85 ? 17.156 3.104 -19.044 1.00 86.38 85 ARG A O 1
ATOM 672 N N . GLY A 1 86 ? 16.550 1.742 -20.721 1.00 79.62 86 GLY A N 1
ATOM 673 C CA . GLY A 1 86 ? 17.557 2.212 -21.675 1.00 79.62 86 GLY A CA 1
ATOM 674 C C . GLY A 1 86 ? 18.998 1.857 -21.292 1.00 79.62 86 GLY A C 1
ATOM 675 O O . GLY A 1 86 ? 19.249 1.001 -20.446 1.00 79.62 86 GLY A O 1
ATOM 676 N N . SER A 1 87 ? 19.956 2.512 -21.950 1.00 79.19 87 SER A N 1
ATOM 677 C CA . SER A 1 87 ? 21.393 2.327 -21.703 1.00 79.19 87 SER A CA 1
ATOM 678 C C . SER A 1 87 ? 21.912 3.122 -20.503 1.00 79.19 87 SER A C 1
ATOM 680 O O . SER A 1 87 ? 23.004 2.833 -20.016 1.00 79.19 87 SER A O 1
ATOM 682 N N . ASN A 1 88 ? 21.153 4.109 -20.011 1.00 79.62 88 ASN A N 1
ATOM 683 C CA . ASN A 1 88 ? 21.537 4.885 -18.838 1.00 79.62 88 ASN A CA 1
ATOM 684 C C . ASN A 1 88 ? 21.374 4.022 -17.575 1.00 79.62 88 ASN A C 1
ATOM 686 O O . ASN A 1 88 ? 20.247 3.678 -17.210 1.00 79.62 88 ASN A O 1
ATOM 690 N N . PRO A 1 89 ? 22.465 3.705 -16.854 1.00 70.50 89 PRO A N 1
ATOM 691 C CA . PRO A 1 89 ? 22.384 2.828 -15.701 1.00 70.50 89 PRO A CA 1
ATOM 692 C C . PRO A 1 89 ? 21.611 3.417 -14.513 1.00 70.50 89 PRO A C 1
ATOM 694 O O . PRO A 1 89 ? 21.279 2.665 -13.600 1.00 70.50 89 PRO A O 1
ATOM 697 N N . GLN A 1 90 ? 21.331 4.721 -14.530 1.00 77.88 90 GLN A N 1
ATOM 698 C CA . GLN A 1 90 ? 20.667 5.457 -13.456 1.00 77.88 90 GLN A CA 1
ATOM 699 C C . GLN A 1 90 ? 19.166 5.650 -13.705 1.00 77.88 90 GLN A C 1
ATOM 701 O O . GLN A 1 90 ? 18.458 6.135 -12.828 1.00 77.88 90 GLN A O 1
ATOM 706 N N . TYR A 1 91 ? 18.673 5.311 -14.901 1.00 90.12 91 TYR A N 1
ATOM 707 C CA . TYR A 1 91 ? 17.289 5.578 -15.272 1.00 90.12 91 TYR A CA 1
ATOM 708 C C . TYR A 1 91 ? 16.377 4.437 -14.812 1.00 90.12 91 TYR A C 1
ATOM 710 O O . TYR A 1 91 ? 16.268 3.392 -15.460 1.00 90.12 91 TYR A O 1
ATOM 718 N N . TRP A 1 92 ? 15.737 4.653 -13.664 1.00 95.56 92 TRP A N 1
ATOM 719 C CA . TRP A 1 92 ? 14.778 3.736 -13.058 1.00 95.56 92 TRP A CA 1
ATOM 720 C C . TRP A 1 92 ? 13.352 4.248 -13.212 1.00 95.56 92 TRP A C 1
ATOM 722 O O . TRP A 1 92 ? 13.086 5.443 -13.125 1.00 95.56 92 TRP A O 1
ATOM 732 N N . THR A 1 93 ? 12.421 3.326 -13.408 1.00 97.31 93 THR A N 1
ATOM 733 C CA . THR A 1 93 ? 10.982 3.594 -13.476 1.00 97.31 93 THR A CA 1
ATOM 734 C C . THR A 1 93 ? 10.241 2.658 -12.535 1.00 97.31 93 THR A C 1
ATOM 736 O O . THR A 1 93 ? 10.705 1.547 -12.291 1.00 97.31 93 THR A O 1
ATOM 739 N N . SER A 1 94 ? 9.107 3.090 -11.997 1.00 97.56 94 SER A N 1
ATOM 740 C CA . SER A 1 94 ? 8.220 2.272 -11.165 1.00 97.56 94 SER A CA 1
ATOM 741 C C . SER A 1 94 ? 6.795 2.836 -11.212 1.00 97.56 94 SER A C 1
ATOM 743 O O . SER A 1 94 ? 6.523 3.754 -11.983 1.00 97.56 94 SER A O 1
ATOM 745 N N . ALA A 1 95 ? 5.873 2.300 -10.413 1.00 97.62 95 ALA A N 1
ATOM 746 C CA . ALA A 1 95 ? 4.515 2.822 -10.283 1.00 97.62 95 ALA A CA 1
ATOM 747 C C . ALA A 1 95 ? 4.181 3.177 -8.829 1.00 97.62 95 ALA A C 1
ATOM 749 O O . ALA A 1 95 ? 4.680 2.558 -7.886 1.00 97.62 95 ALA A O 1
ATOM 750 N N . ARG A 1 96 ? 3.318 4.186 -8.676 1.00 97.50 96 ARG A N 1
ATOM 751 C CA . ARG A 1 96 ? 2.726 4.605 -7.407 1.00 97.50 96 ARG A CA 1
ATOM 752 C C . ARG A 1 96 ? 1.241 4.863 -7.606 1.00 97.50 96 ARG A C 1
ATOM 754 O O . ARG A 1 96 ? 0.850 5.700 -8.421 1.00 97.50 96 ARG A O 1
ATOM 761 N N . LEU A 1 97 ? 0.432 4.147 -6.841 1.00 97.31 97 LEU A N 1
ATOM 762 C CA . LEU A 1 97 ? -1.016 4.248 -6.839 1.00 97.31 97 LEU A CA 1
ATOM 763 C C . LEU A 1 97 ? -1.475 4.724 -5.469 1.00 97.31 97 LEU A C 1
ATOM 765 O O . LEU A 1 97 ? -1.030 4.199 -4.451 1.00 97.31 97 LEU A O 1
ATOM 769 N N . GLU A 1 98 ? -2.368 5.706 -5.448 1.00 96.25 98 GLU A N 1
ATOM 770 C CA . GLU A 1 98 ? -3.018 6.180 -4.227 1.00 96.25 98 GLU A CA 1
ATOM 771 C C . GLU A 1 98 ? -4.520 5.960 -4.346 1.00 96.25 98 GLU A C 1
ATOM 773 O O . GLU A 1 98 ? -5.096 6.303 -5.377 1.00 96.25 98 GLU A O 1
ATOM 778 N N . SER A 1 99 ? -5.178 5.378 -3.346 1.00 96.81 99 SER A N 1
ATOM 779 C CA . SER A 1 99 ? -6.623 5.169 -3.435 1.00 96.81 99 SER A CA 1
ATOM 780 C C . SER A 1 99 ? -7.344 6.510 -3.579 1.00 96.81 99 SER A C 1
ATOM 782 O O . SER A 1 99 ? -6.994 7.500 -2.937 1.00 96.81 99 SER A O 1
ATOM 784 N N . GLN A 1 100 ? -8.368 6.554 -4.427 1.00 96.00 100 GLN A N 1
ATOM 785 C CA . GLN A 1 100 ? -9.252 7.718 -4.538 1.00 96.00 100 GLN A CA 1
ATOM 786 C C . GLN A 1 100 ? -10.089 7.903 -3.272 1.00 96.00 100 GLN A C 1
ATOM 788 O O . GLN A 1 100 ? -10.385 9.029 -2.878 1.00 96.00 100 GLN A O 1
ATOM 793 N N . GLY A 1 101 ? -10.457 6.788 -2.638 1.00 94.12 101 GLY A N 1
ATOM 794 C CA . GLY A 1 101 ? -11.108 6.782 -1.339 1.00 94.12 101 GLY A CA 1
ATOM 795 C C . GLY A 1 101 ? -10.136 7.101 -0.206 1.00 94.12 101 GLY A C 1
ATOM 796 O O . GLY A 1 101 ? -8.947 6.781 -0.268 1.00 94.12 101 GLY A O 1
ATOM 797 N N . ALA A 1 102 ? -10.685 7.694 0.849 1.00 93.44 102 ALA A N 1
ATOM 798 C CA . ALA A 1 102 ? -10.053 7.808 2.150 1.00 93.44 102 ALA A CA 1
ATOM 799 C C . ALA A 1 102 ? -11.076 7.408 3.220 1.00 93.44 102 ALA A C 1
ATOM 801 O O . ALA A 1 102 ? -12.258 7.739 3.107 1.00 93.44 102 ALA A O 1
ATOM 802 N N . TRP A 1 103 ? -10.627 6.697 4.251 1.00 93.38 103 TRP A N 1
ATOM 803 C CA . TRP A 1 103 ? -11.494 6.104 5.266 1.00 93.38 103 TRP A CA 1
ATOM 804 C C . TRP A 1 103 ? -11.008 6.456 6.661 1.00 93.38 103 TRP A C 1
ATOM 806 O O . TRP A 1 103 ? -9.809 6.454 6.932 1.00 93.38 103 TRP A O 1
ATOM 816 N N . TYR A 1 104 ? -11.944 6.754 7.553 1.00 90.50 104 TYR A N 1
ATOM 817 C CA . TYR A 1 104 ? -11.671 6.997 8.962 1.00 90.50 104 TYR A CA 1
ATOM 818 C C . TYR A 1 104 ? -12.410 5.955 9.791 1.00 90.50 104 TYR A C 1
ATOM 820 O O . TYR A 1 104 ? -13.530 5.581 9.456 1.00 90.50 104 TYR A O 1
ATOM 828 N N . CYS A 1 105 ? -11.816 5.536 10.905 1.00 88.31 105 CYS A N 1
ATOM 829 C CA . CYS A 1 105 ? -12.495 4.670 11.859 1.00 88.31 105 CYS A CA 1
ATOM 830 C C . CYS A 1 105 ? -13.500 5.503 12.676 1.00 88.31 105 CYS A C 1
ATOM 832 O O . CYS A 1 105 ? -13.059 6.428 13.367 1.00 88.31 105 CYS A O 1
ATOM 834 N N . PRO A 1 106 ? -14.822 5.244 12.643 1.00 89.44 106 PRO A N 1
ATOM 835 C CA . PRO A 1 106 ? -15.776 5.986 13.466 1.00 89.44 106 PRO A CA 1
ATOM 836 C C . PRO A 1 106 ? -15.554 5.761 14.974 1.00 89.44 106 PRO A C 1
ATOM 838 O O . PRO A 1 106 ? -15.084 4.694 15.374 1.00 89.44 106 PRO A O 1
ATOM 841 N N . PRO A 1 107 ? -15.905 6.730 15.842 1.00 89.25 107 PRO A N 1
ATOM 842 C CA . PRO A 1 107 ? -15.889 6.510 17.289 1.00 89.25 107 PRO A CA 1
ATOM 843 C C . PRO A 1 107 ? -16.729 5.284 17.678 1.00 89.25 107 PRO A C 1
ATOM 845 O O . PRO A 1 107 ? -17.832 5.106 17.163 1.00 89.25 107 PRO A O 1
ATOM 848 N N . GLY A 1 108 ? -16.222 4.439 18.581 1.00 87.25 108 GLY A N 1
ATOM 849 C CA . GLY A 1 108 ? -16.928 3.231 19.023 1.00 87.25 108 GLY A CA 1
ATOM 850 C C . GLY A 1 108 ? -16.874 2.054 18.039 1.00 87.25 108 GLY A C 1
ATOM 851 O O . GLY A 1 108 ? -17.488 1.021 18.299 1.00 87.25 108 GLY A O 1
ATOM 852 N N . LYS A 1 109 ? -16.156 2.185 16.918 1.00 91.06 109 LYS A N 1
ATOM 853 C CA . LYS A 1 109 ? -15.997 1.145 15.891 1.00 91.06 109 LYS A CA 1
ATOM 854 C C . LYS A 1 109 ? -14.525 0.743 15.735 1.00 91.06 109 LYS A C 1
ATOM 856 O O . LYS A 1 109 ? -13.637 1.305 16.379 1.00 91.06 109 LYS A O 1
ATOM 861 N N . ALA A 1 110 ? -14.286 -0.268 14.904 1.00 85.81 110 ALA A N 1
ATOM 862 C CA . ALA A 1 110 ? -12.960 -0.678 14.455 1.00 85.81 110 ALA A CA 1
ATOM 863 C C . ALA A 1 110 ? -12.887 -0.668 12.920 1.00 85.81 110 ALA A C 1
ATOM 865 O O . ALA A 1 110 ? -13.886 -0.960 12.254 1.00 85.81 110 ALA A O 1
ATOM 866 N N . MET A 1 111 ? -11.711 -0.351 12.369 1.00 88.31 111 MET A N 1
ATOM 867 C CA . MET A 1 111 ? -11.461 -0.297 10.924 1.00 88.31 111 MET A CA 1
ATOM 868 C C . MET A 1 111 ? -10.199 -1.082 10.560 1.00 88.31 111 MET A C 1
ATOM 870 O O . MET A 1 111 ? -9.141 -0.900 11.159 1.00 88.31 111 MET A O 1
ATOM 874 N N . ILE A 1 112 ? -10.301 -1.921 9.534 1.00 83.56 112 ILE A N 1
ATOM 875 C CA . ILE A 1 112 ? -9.209 -2.760 9.034 1.00 83.56 112 ILE A CA 1
ATOM 876 C C . ILE A 1 112 ? -8.838 -2.309 7.625 1.00 83.56 112 ILE A C 1
ATOM 878 O O . ILE A 1 112 ? -9.692 -2.307 6.743 1.00 83.56 112 ILE A O 1
ATOM 882 N N . PHE A 1 113 ? -7.558 -2.009 7.409 1.00 81.06 113 PHE A N 1
ATOM 883 C CA . PHE A 1 113 ? -6.939 -2.051 6.086 1.00 81.06 113 PHE A CA 1
ATOM 884 C C . PHE A 1 113 ? -6.214 -3.386 5.946 1.00 81.06 113 PHE A C 1
ATOM 886 O O . PHE A 1 113 ? -5.354 -3.705 6.767 1.00 81.06 113 PHE A O 1
ATOM 893 N N . GLN A 1 114 ? -6.549 -4.159 4.919 1.00 84.81 114 GLN A N 1
ATOM 894 C CA . GLN A 1 114 ? -5.933 -5.456 4.657 1.00 84.81 114 GLN A CA 1
ATOM 895 C C . GLN A 1 114 ? -5.475 -5.535 3.210 1.00 84.81 114 GLN A C 1
ATOM 897 O O . GLN A 1 114 ? -6.158 -5.053 2.310 1.00 84.81 114 GLN A O 1
ATOM 902 N N . ALA A 1 115 ? -4.342 -6.185 2.993 1.00 81.69 115 ALA A N 1
ATOM 903 C CA . ALA A 1 115 ? -3.858 -6.538 1.673 1.00 81.69 115 ALA A CA 1
ATOM 904 C C . ALA A 1 115 ? -3.223 -7.928 1.724 1.00 81.69 115 ALA A C 1
ATOM 906 O O . ALA A 1 115 ? -2.604 -8.281 2.727 1.00 81.69 115 ALA A O 1
ATOM 907 N N . ASP A 1 116 ? -3.352 -8.690 0.643 1.00 80.00 116 ASP A N 1
ATOM 908 C CA . ASP A 1 116 ? -2.531 -9.881 0.404 1.00 80.00 116 ASP A CA 1
ATOM 909 C C . ASP A 1 116 ? -1.433 -9.480 -0.584 1.00 80.00 116 ASP A C 1
ATOM 911 O O . ASP A 1 116 ? -1.693 -9.196 -1.760 1.00 80.00 116 ASP A O 1
ATOM 915 N N . LEU A 1 117 ? -0.219 -9.353 -0.049 1.00 77.56 117 LEU A N 1
ATOM 916 C CA . LEU A 1 117 ? 0.969 -8.892 -0.752 1.00 77.56 117 LEU A CA 1
ATOM 917 C C . LEU A 1 117 ? 1.975 -10.039 -0.815 1.00 77.56 117 LEU A C 1
ATOM 919 O O . LEU A 1 117 ? 2.423 -10.525 0.221 1.00 77.56 117 LEU A O 1
ATOM 923 N N . ARG A 1 118 ? 2.415 -10.429 -2.013 1.00 66.12 118 ARG A N 1
ATOM 924 C CA . ARG A 1 118 ? 3.529 -11.374 -2.160 1.00 66.12 118 ARG A CA 1
ATOM 925 C C . ARG A 1 118 ? 4.869 -10.637 -2.250 1.00 66.12 118 ARG A C 1
ATOM 927 O O . ARG A 1 118 ? 5.310 -10.270 -3.338 1.00 66.12 118 ARG A O 1
ATOM 934 N N . GLY A 1 119 ? 5.491 -10.469 -1.079 1.00 53.97 119 GLY A N 1
ATOM 935 C CA . GLY A 1 119 ? 6.928 -10.699 -0.807 1.00 53.97 119 GLY A CA 1
ATOM 936 C C . GLY A 1 119 ? 7.094 -12.080 -0.127 1.00 53.97 119 GLY A C 1
ATOM 937 O O . GLY A 1 119 ? 6.160 -12.869 -0.249 1.00 53.97 119 GLY A O 1
ATOM 938 N N . PRO A 1 120 ? 8.201 -12.454 0.557 1.00 30.44 120 PRO A N 1
ATOM 939 C CA . PRO A 1 120 ? 8.224 -13.715 1.321 1.00 30.44 120 PRO A CA 1
ATOM 940 C C . PRO A 1 120 ? 7.060 -13.750 2.343 1.00 30.44 120 PRO A C 1
ATOM 942 O O . PRO A 1 120 ? 7.026 -12.866 3.188 1.00 30.44 120 PRO A O 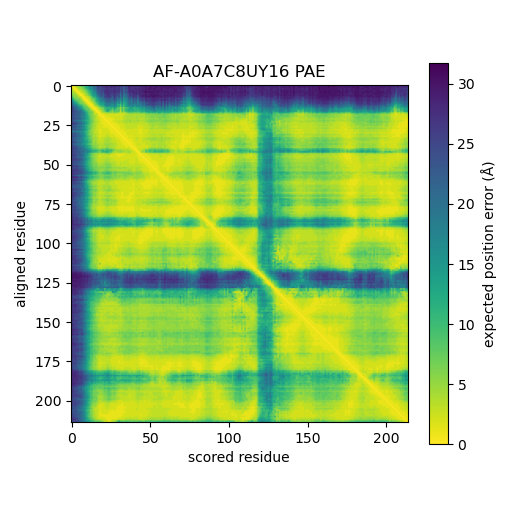1
ATOM 945 N N . ASP A 1 121 ? 6.159 -14.731 2.131 1.00 31.73 121 ASP A N 1
ATOM 946 C CA . ASP A 1 121 ? 4.821 -15.145 2.662 1.00 31.73 121 ASP A CA 1
ATOM 947 C C . ASP A 1 121 ? 4.140 -14.419 3.852 1.00 31.73 121 ASP A C 1
ATOM 949 O O . ASP A 1 121 ? 4.871 -13.968 4.713 1.00 31.73 121 ASP A O 1
ATOM 953 N N . PHE A 1 122 ? 2.781 -14.437 3.923 1.00 41.97 122 PHE A N 1
ATOM 954 C CA . PHE A 1 122 ? 1.742 -13.381 4.175 1.00 41.97 122 PHE A CA 1
ATOM 955 C C . PHE A 1 122 ? 0.276 -13.903 4.413 1.00 41.97 122 PHE A C 1
ATOM 957 O O . PHE A 1 122 ? -0.609 -13.331 3.782 1.00 41.97 122 PHE A O 1
ATOM 964 N N . THR A 1 123 ? -0.083 -14.865 5.301 1.00 36.03 123 THR A N 1
ATOM 965 C CA . THR A 1 123 ? -1.517 -15.223 5.614 1.00 36.03 123 THR A CA 1
ATOM 966 C C . THR A 1 123 ? -1.936 -15.306 7.102 1.00 36.03 123 THR A C 1
ATOM 968 O O . THR A 1 123 ? -1.345 -16.085 7.839 1.00 36.03 123 THR A O 1
ATOM 971 N N . GLY A 1 124 ? -3.038 -14.630 7.516 1.00 37.31 124 GLY A N 1
ATOM 972 C CA . GLY A 1 124 ? -3.836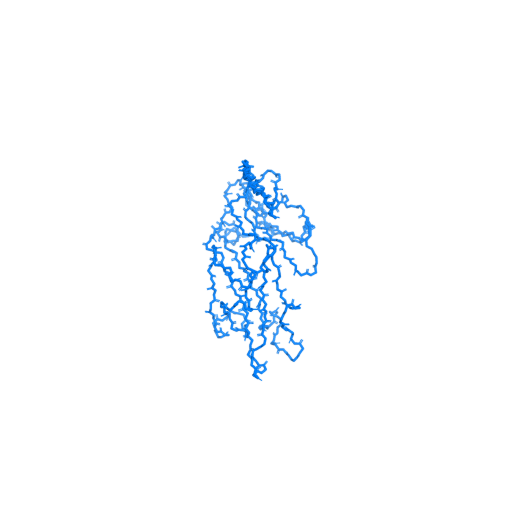 -14.966 8.729 1.00 37.31 124 GLY A CA 1
ATOM 973 C C . GLY A 1 124 ? -4.732 -13.855 9.367 1.00 37.31 124 GLY A C 1
ATOM 974 O O . GLY A 1 124 ? -4.659 -12.694 8.990 1.00 37.31 124 GLY A O 1
ATOM 975 N N . ASN A 1 125 ? -5.561 -14.241 10.355 1.00 44.59 125 ASN A N 1
ATOM 976 C CA . ASN A 1 125 ? -6.797 -13.644 10.944 1.00 44.59 125 ASN A CA 1
ATOM 977 C C . ASN A 1 125 ? -6.763 -12.187 11.537 1.00 44.59 125 ASN A C 1
ATOM 979 O O . ASN A 1 125 ? -6.015 -11.939 12.480 1.00 44.59 125 ASN A O 1
ATOM 983 N N . PRO A 1 126 ? -7.639 -11.246 11.106 1.00 43.25 126 PRO A N 1
ATOM 984 C CA . PRO A 1 126 ? -7.567 -9.806 11.437 1.00 43.25 126 PRO A CA 1
ATOM 985 C C . PRO A 1 126 ? -8.566 -9.290 12.503 1.00 43.25 126 PRO A C 1
ATOM 987 O O . PRO A 1 126 ? -9.301 -8.330 12.268 1.00 43.25 126 PRO A O 1
ATOM 990 N N . SER A 1 127 ? -8.616 -9.858 13.708 1.00 41.81 127 SER A N 1
ATOM 991 C CA . SER A 1 127 ? -9.633 -9.427 14.684 1.00 41.81 127 SER A CA 1
ATOM 992 C C . SER A 1 127 ? -9.389 -8.084 15.401 1.00 41.81 127 SER A C 1
ATOM 994 O O . SER A 1 127 ? -10.268 -7.689 16.159 1.00 41.81 127 SER A O 1
ATOM 996 N N . ASN A 1 128 ? -8.282 -7.344 15.206 1.00 40.50 128 ASN A N 1
ATOM 997 C CA . ASN A 1 128 ? -8.106 -6.028 15.859 1.00 40.50 128 ASN A CA 1
ATOM 998 C C . ASN A 1 128 ? -7.219 -5.037 15.072 1.00 40.50 128 ASN A C 1
ATOM 1000 O O . ASN A 1 128 ? -6.042 -4.933 15.360 1.00 40.50 128 ASN A O 1
ATOM 1004 N N . LEU A 1 129 ? -7.748 -4.237 14.143 1.00 56.56 129 LEU A N 1
ATOM 1005 C CA . LEU A 1 129 ? -7.025 -3.097 13.531 1.00 56.56 129 LEU A CA 1
ATOM 1006 C C . LEU A 1 129 ? -7.810 -1.795 13.765 1.00 56.56 129 LEU A C 1
ATOM 1008 O O . LEU A 1 129 ? -9.025 -1.863 13.950 1.00 56.56 129 LEU A O 1
ATOM 1012 N N . GLN A 1 130 ? -7.104 -0.652 13.827 1.00 57.41 130 GLN A N 1
ATOM 1013 C CA . GLN A 1 130 ? -7.583 0.652 14.340 1.00 57.41 130 GLN A CA 1
ATOM 1014 C C . GLN A 1 130 ? -8.782 0.537 15.300 1.00 57.41 130 GLN A C 1
ATOM 1016 O O . GLN A 1 130 ? -9.935 0.733 14.909 1.00 57.41 130 GLN A O 1
ATOM 1021 N N . ASP A 1 131 ? -8.515 0.209 16.561 1.00 65.31 131 ASP A N 1
ATOM 1022 C CA . ASP A 1 131 ? -9.541 -0.018 17.571 1.00 65.31 131 ASP A CA 1
ATOM 1023 C C . ASP A 1 131 ? -9.867 1.272 18.333 1.00 65.31 131 ASP A C 1
ATOM 1025 O O . ASP A 1 131 ? -9.095 1.727 19.186 1.00 65.31 131 ASP A O 1
ATOM 1029 N N . ARG A 1 132 ? -11.037 1.846 18.027 1.00 82.12 132 ARG A N 1
ATOM 1030 C CA . ARG A 1 132 ? -11.611 3.016 18.707 1.00 82.12 132 ARG A CA 1
ATOM 1031 C C . ARG A 1 132 ? -12.846 2.665 19.543 1.00 82.12 132 ARG A C 1
ATOM 1033 O O . ARG A 1 132 ? -13.643 3.552 19.854 1.00 82.12 132 ARG A O 1
ATOM 1040 N N . ARG A 1 133 ? -13.036 1.389 19.903 1.00 79.56 133 ARG A N 1
ATOM 1041 C CA . ARG A 1 133 ? -14.191 0.935 20.700 1.00 79.56 133 ARG A CA 1
ATOM 1042 C C . ARG A 1 133 ? -14.137 1.441 22.139 1.00 79.56 133 ARG A C 1
ATOM 1044 O O . ARG A 1 133 ? -15.181 1.676 22.738 1.00 79.56 133 ARG A O 1
ATOM 1051 N N . ASN A 1 134 ? -12.935 1.639 22.680 1.00 84.38 134 ASN A N 1
ATOM 1052 C CA . ASN A 1 134 ? -12.763 2.222 24.005 1.00 84.38 134 ASN A CA 1
ATOM 1053 C C . ASN A 1 134 ? -12.917 3.754 23.956 1.00 84.38 134 ASN A C 1
ATOM 1055 O O . ASN A 1 134 ? -12.284 4.437 23.144 1.00 84.38 134 ASN A O 1
ATOM 1059 N N . THR A 1 135 ? -13.759 4.294 24.837 1.00 86.19 135 THR A N 1
ATOM 1060 C CA . THR A 1 135 ? -13.970 5.741 24.988 1.00 86.19 135 THR A CA 1
ATOM 1061 C C . THR A 1 135 ? -12.774 6.446 25.629 1.00 86.19 135 THR A C 1
ATOM 1063 O O . THR A 1 135 ? -12.582 7.638 25.402 1.00 86.19 135 THR A O 1
ATOM 1066 N N . ASP A 1 136 ? -11.957 5.725 26.400 1.00 91.12 136 ASP A N 1
ATOM 1067 C CA . ASP A 1 136 ? -10.661 6.194 26.886 1.00 91.12 136 ASP A CA 1
ATOM 1068 C C . ASP A 1 136 ? -9.621 6.095 25.762 1.00 91.12 136 ASP A C 1
ATOM 1070 O O . ASP A 1 136 ? -9.215 5.004 25.349 1.00 91.12 136 ASP A O 1
ATOM 1074 N N . TRP A 1 137 ? -9.182 7.255 25.264 1.00 90.19 137 TRP A N 1
ATOM 1075 C CA . TRP A 1 137 ? -8.239 7.346 24.149 1.00 90.19 137 TRP A CA 1
ATOM 1076 C C . TRP A 1 137 ? -6.897 6.672 24.445 1.00 90.19 137 TRP A C 1
ATOM 1078 O O . TRP A 1 137 ? -6.247 6.189 23.520 1.00 90.19 137 TRP A O 1
ATOM 1088 N N . THR A 1 138 ? -6.491 6.584 25.715 1.00 91.69 138 THR A N 1
ATOM 1089 C CA . THR A 1 138 ? -5.222 5.948 26.097 1.00 91.69 138 THR A CA 1
ATOM 1090 C C . THR A 1 138 ? -5.242 4.436 25.864 1.00 91.69 138 THR A C 1
ATOM 1092 O O . THR A 1 138 ? -4.196 3.829 25.637 1.00 91.69 138 THR A O 1
ATOM 1095 N N . GLN A 1 139 ? -6.433 3.836 25.835 1.00 91.06 139 GLN A N 1
ATOM 1096 C CA . GLN A 1 139 ? -6.643 2.406 25.614 1.00 91.06 139 GLN A CA 1
ATOM 1097 C C . GLN A 1 139 ? -6.981 2.057 24.159 1.00 91.06 139 GLN A C 1
ATOM 1099 O O . GLN A 1 139 ? -7.088 0.875 23.823 1.00 91.06 139 GLN A O 1
ATOM 1104 N N . GLN A 1 140 ? -7.149 3.060 23.295 1.00 88.88 140 GLN A N 1
ATOM 1105 C CA . GLN A 1 140 ? -7.328 2.855 21.860 1.00 88.88 140 GLN A CA 1
ATOM 1106 C C . GLN A 1 140 ? -6.024 2.382 21.217 1.00 88.88 140 GLN A C 1
ATOM 1108 O O . GLN A 1 140 ? -4.934 2.638 21.739 1.00 88.88 140 GLN A O 1
ATOM 1113 N N . LYS A 1 141 ? -6.133 1.671 20.088 1.00 86.38 141 LYS A N 1
ATOM 1114 C CA . LYS A 1 141 ? -5.005 0.931 19.504 1.00 86.38 141 LYS A CA 1
ATOM 1115 C C . LYS A 1 141 ? -4.929 1.073 17.989 1.00 86.38 141 LYS A C 1
ATOM 1117 O O . LYS A 1 141 ? -5.936 0.973 17.295 1.00 86.38 141 LYS A O 1
ATOM 1122 N N . LEU A 1 142 ? -3.715 1.216 17.477 1.00 82.62 142 LEU A N 1
ATOM 1123 C CA . LEU A 1 142 ? -3.334 0.879 16.112 1.00 82.62 142 LEU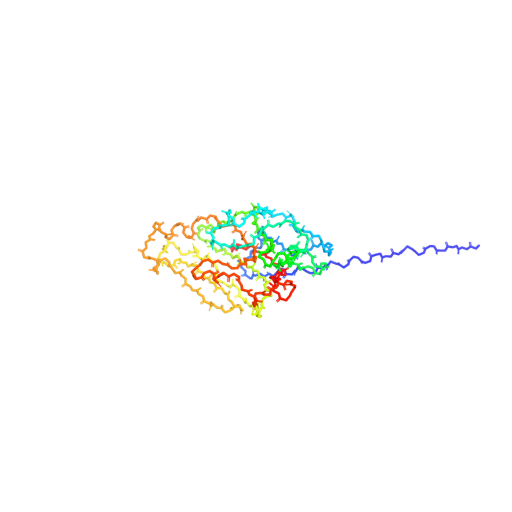 A CA 1
ATOM 1124 C C . LEU A 1 142 ? -2.530 -0.412 16.193 1.00 82.62 142 LEU A C 1
ATOM 1126 O O . LEU A 1 142 ? -1.638 -0.536 17.028 1.00 82.62 142 LEU A O 1
ATOM 1130 N N . ILE A 1 143 ? -2.869 -1.376 15.358 1.00 81.19 143 ILE A N 1
ATOM 1131 C CA . ILE A 1 143 ? -2.248 -2.694 15.371 1.00 81.19 143 ILE A CA 1
ATOM 1132 C C . ILE A 1 143 ? -1.814 -2.971 13.936 1.00 81.19 143 ILE A C 1
ATOM 1134 O O . ILE A 1 143 ? -2.411 -2.448 12.997 1.00 81.19 143 ILE A O 1
ATOM 1138 N N . TRP A 1 144 ? -0.755 -3.743 13.758 1.00 81.69 144 TRP A N 1
ATOM 1139 C CA . TRP A 1 144 ? -0.295 -4.228 12.468 1.00 81.69 144 TRP A CA 1
ATOM 1140 C C . TRP A 1 144 ? -0.157 -5.732 12.568 1.00 81.69 144 TRP A C 1
ATOM 1142 O O . TRP A 1 144 ? 0.457 -6.235 13.509 1.00 81.69 144 TRP A O 1
ATOM 1152 N N . TYR A 1 145 ? -0.700 -6.435 11.580 1.00 76.50 145 TYR A N 1
ATOM 1153 C CA . TYR A 1 145 ? -0.540 -7.875 11.452 1.00 76.50 145 TYR A CA 1
ATOM 1154 C C . TYR A 1 145 ? 0.393 -8.205 10.303 1.00 76.50 145 TYR A C 1
ATOM 1156 O O . TYR A 1 145 ? 0.457 -7.502 9.293 1.00 76.50 145 TYR A O 1
ATOM 1164 N N . LYS A 1 146 ? 1.092 -9.317 10.474 1.00 80.81 146 LYS A N 1
ATOM 1165 C CA . LYS A 1 146 ? 1.973 -9.942 9.505 1.00 80.81 146 LYS A CA 1
ATOM 1166 C C . LYS A 1 146 ? 1.716 -11.439 9.641 1.00 80.81 146 LYS A C 1
ATOM 1168 O O . LYS A 1 146 ? 1.839 -11.964 10.739 1.00 80.81 146 LYS A O 1
ATOM 1173 N N . ASP A 1 147 ? 1.255 -12.099 8.583 1.00 74.75 147 ASP A N 1
ATOM 1174 C CA . ASP A 1 147 ? 0.823 -13.515 8.626 1.00 74.75 147 ASP A CA 1
ATOM 1175 C C . ASP A 1 147 ? -0.313 -13.775 9.623 1.00 74.75 147 ASP A C 1
ATOM 1177 O O . ASP A 1 147 ? -0.381 -14.811 10.277 1.00 74.75 147 ASP A O 1
ATOM 1181 N N . GLY A 1 148 ? -1.189 -12.791 9.834 1.00 72.38 148 GLY A N 1
ATOM 1182 C CA . GLY A 1 148 ? -2.213 -12.892 10.877 1.00 72.38 148 GLY A CA 1
ATOM 1183 C C . GLY A 1 148 ? -1.700 -12.939 12.306 1.00 72.38 148 GLY A C 1
ATOM 1184 O O . GLY A 1 148 ? -2.509 -13.014 13.227 1.00 72.38 148 GLY A O 1
ATOM 1185 N N . ALA A 1 149 ? -0.388 -12.874 12.512 1.00 75.69 149 ALA A N 1
ATOM 1186 C CA . ALA A 1 149 ? 0.205 -12.646 13.811 1.00 75.69 149 ALA A CA 1
ATOM 1187 C C . ALA A 1 149 ? 0.343 -11.141 14.037 1.00 75.69 149 ALA A C 1
ATOM 1189 O O . ALA A 1 149 ? 0.682 -10.380 13.126 1.00 75.69 149 ALA A O 1
ATOM 1190 N N . GLU A 1 150 ? 0.046 -10.697 15.255 1.00 79.94 150 GLU A N 1
ATOM 1191 C CA . GLU A 1 150 ? 0.291 -9.315 15.650 1.00 79.94 150 GLU A CA 1
ATOM 1192 C C . GLU A 1 150 ? 1.797 -9.037 15.572 1.00 79.94 150 GLU A C 1
ATOM 1194 O O . GLU A 1 150 ? 2.605 -9.745 16.171 1.00 79.94 150 GLU A O 1
ATOM 1199 N N . TYR A 1 151 ? 2.170 -8.022 14.800 1.00 81.81 151 TYR A N 1
ATOM 1200 C CA . TYR A 1 151 ? 3.557 -7.626 14.570 1.00 81.81 151 TYR A CA 1
ATOM 1201 C C . TYR A 1 151 ? 3.935 -6.379 15.369 1.00 81.81 151 TYR A C 1
ATOM 1203 O O . TYR A 1 151 ? 5.037 -6.283 15.905 1.00 81.81 151 TYR A O 1
ATOM 1211 N N . LEU A 1 152 ? 3.018 -5.416 15.445 1.00 84.88 152 LEU A N 1
ATOM 1212 C CA . LEU A 1 152 ? 3.201 -4.175 16.183 1.00 84.88 152 LEU A CA 1
ATOM 1213 C C . LEU A 1 152 ? 1.859 -3.722 16.742 1.00 84.88 152 LEU A C 1
ATOM 1215 O O . LEU A 1 152 ? 0.857 -3.751 16.034 1.00 84.88 152 LEU A O 1
ATOM 1219 N N . THR A 1 153 ? 1.875 -3.215 17.969 1.00 87.12 153 THR A N 1
ATOM 1220 C CA . THR A 1 153 ? 0.755 -2.485 18.559 1.00 87.12 153 THR A CA 1
ATOM 1221 C C . THR A 1 153 ? 1.249 -1.158 19.102 1.00 87.12 153 THR A C 1
ATOM 1223 O O . THR A 1 153 ? 2.239 -1.095 19.828 1.00 87.12 153 THR A O 1
ATOM 1226 N N . VAL A 1 154 ? 0.532 -0.093 18.757 1.00 88.94 154 VAL A N 1
ATOM 1227 C CA . VAL A 1 154 ? 0.719 1.254 19.288 1.00 88.94 154 VAL A CA 1
ATOM 1228 C C . VAL A 1 154 ? -0.592 1.691 19.923 1.00 88.94 154 VAL A C 1
ATOM 1230 O O . VAL A 1 154 ? -1.624 1.769 19.260 1.00 88.94 154 VAL A O 1
ATOM 1233 N N . THR A 1 155 ? -0.558 1.983 21.216 1.00 92.50 155 THR A N 1
ATOM 1234 C CA . THR A 1 155 ? -1.712 2.480 21.973 1.00 92.50 155 THR A CA 1
ATOM 1235 C C . THR A 1 155 ? -1.633 3.987 22.191 1.00 92.50 155 THR A C 1
ATOM 1237 O O . THR A 1 155 ? -0.546 4.573 22.139 1.00 92.50 155 THR A O 1
ATOM 1240 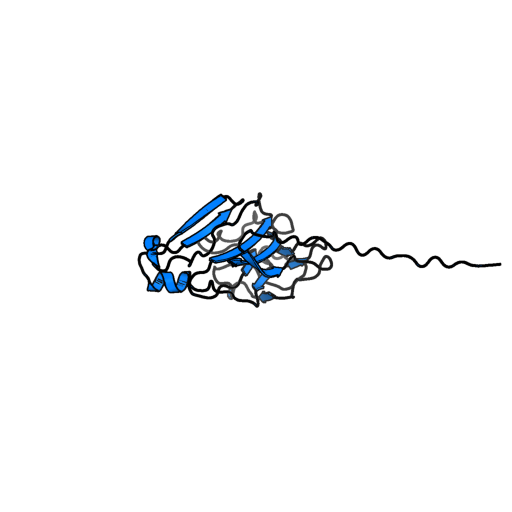N N . GLY A 1 156 ? -2.767 4.616 22.513 1.00 89.69 156 GLY A N 1
ATOM 1241 C CA . GLY A 1 156 ? -2.781 6.011 22.958 1.00 89.69 156 GLY A CA 1
ATOM 1242 C C . GLY A 1 156 ? -1.848 6.245 24.150 1.00 89.69 156 GLY A C 1
ATOM 1243 O O . GLY A 1 156 ? -1.108 7.226 24.168 1.00 89.69 156 GLY A O 1
ATOM 1244 N N . ALA A 1 157 ? -1.784 5.299 25.092 1.00 96.06 157 ALA A N 1
ATOM 1245 C CA . ALA A 1 157 ? -0.853 5.341 26.216 1.00 96.06 157 ALA A CA 1
ATOM 1246 C C . ALA A 1 157 ? 0.623 5.284 25.783 1.00 96.06 157 ALA A C 1
ATOM 1248 O O . ALA A 1 157 ? 1.441 5.989 26.367 1.00 96.06 157 ALA A O 1
ATOM 1249 N N . ASN A 1 158 ? 0.974 4.508 24.745 1.00 95.81 158 ASN A N 1
ATOM 1250 C CA . ASN A 1 158 ? 2.344 4.498 24.209 1.00 95.81 158 ASN A CA 1
ATOM 1251 C C . ASN A 1 158 ? 2.744 5.862 23.630 1.00 95.81 158 ASN A C 1
ATOM 1253 O O . ASN A 1 158 ? 3.906 6.243 23.734 1.00 95.81 158 ASN A O 1
ATOM 1257 N N . ILE A 1 159 ? 1.795 6.590 23.031 1.00 96.00 159 ILE A N 1
ATOM 1258 C CA . ILE A 1 159 ? 2.024 7.948 22.519 1.00 96.00 159 ILE A CA 1
ATOM 1259 C C . ILE A 1 159 ? 2.055 8.979 23.656 1.00 96.00 159 ILE A C 1
ATOM 1261 O O . ILE A 1 159 ? 2.819 9.939 23.592 1.00 96.00 159 ILE A O 1
ATOM 1265 N N . GLY A 1 160 ? 1.213 8.816 24.682 1.00 96.06 160 GLY A N 1
ATOM 1266 C CA . GLY A 1 160 ? 1.187 9.669 25.877 1.00 96.06 160 GLY A CA 1
ATOM 1267 C C . GLY A 1 160 ? 0.726 11.114 25.636 1.00 96.06 160 GLY A C 1
ATOM 1268 O O . GLY A 1 160 ? 0.740 11.928 26.555 1.00 96.06 160 GLY A O 1
ATOM 1269 N N . ASN A 1 161 ? 0.297 11.447 24.415 1.00 96.69 161 ASN A N 1
ATOM 1270 C CA . ASN A 1 161 ? -0.162 12.776 24.026 1.00 96.69 161 ASN A CA 1
ATOM 1271 C C . ASN A 1 161 ? -1.411 12.678 23.140 1.00 96.69 161 ASN A C 1
ATOM 1273 O O . ASN A 1 161 ? -1.362 12.125 22.038 1.00 96.69 161 ASN A O 1
ATOM 1277 N N . PHE A 1 162 ? -2.519 13.256 23.607 1.00 93.00 162 PHE A N 1
ATOM 1278 C CA . PHE A 1 162 ? -3.800 13.170 22.911 1.00 93.00 162 PHE A CA 1
ATOM 1279 C C . PHE A 1 162 ? -3.791 13.878 21.552 1.00 93.00 162 PHE A C 1
ATOM 1281 O O . PHE A 1 162 ? -4.325 13.340 20.589 1.00 93.00 162 PHE A O 1
ATOM 1288 N N . GLN A 1 163 ? -3.160 15.050 21.431 1.00 93.75 163 GLN A N 1
ATOM 1289 C CA . GLN A 1 163 ? -3.127 15.797 20.169 1.00 93.75 163 GLN A CA 1
ATOM 1290 C C . GLN A 1 163 ? -2.336 15.059 19.079 1.00 93.75 163 GLN A C 1
ATOM 1292 O O . GLN A 1 163 ? -2.652 15.178 17.895 1.00 93.75 163 GLN A O 1
ATOM 1297 N N . ILE A 1 164 ? -1.306 14.298 19.457 1.00 91.44 164 ILE A N 1
ATOM 1298 C CA . ILE A 1 164 ? -0.584 13.414 18.533 1.00 91.44 164 ILE A CA 1
ATOM 1299 C C . ILE A 1 164 ? -1.446 12.192 18.209 1.00 91.44 164 ILE A C 1
ATOM 1301 O O . ILE A 1 164 ? -1.611 11.865 17.035 1.00 91.44 164 ILE A O 1
ATOM 1305 N N . TRP A 1 165 ? -2.044 11.557 19.221 1.00 90.06 165 TRP A N 1
ATOM 1306 C CA . TRP A 1 165 ? -2.925 10.404 19.028 1.00 90.06 165 TRP A CA 1
ATOM 1307 C C . TRP A 1 165 ? -4.100 10.713 18.095 1.00 90.06 165 TRP A C 1
ATOM 1309 O O . TRP A 1 165 ? -4.374 9.951 17.174 1.00 90.06 165 TRP A O 1
ATOM 1319 N N . GLU A 1 166 ? -4.744 11.866 18.256 1.00 87.25 166 GLU A N 1
ATOM 1320 C CA . GLU A 1 166 ? -5.837 12.321 17.397 1.00 87.25 166 GLU A CA 1
ATOM 1321 C C . GLU A 1 166 ? -5.405 12.406 15.925 1.00 87.25 166 GLU A C 1
ATOM 1323 O O . GLU A 1 166 ? -6.120 11.943 15.034 1.00 87.25 166 GLU A O 1
ATOM 1328 N N . LYS A 1 167 ? -4.212 12.944 15.645 1.00 85.31 167 LYS A N 1
ATOM 1329 C CA . LYS A 1 167 ? -3.682 13.013 14.274 1.00 85.31 167 LYS A CA 1
ATOM 1330 C C . LYS A 1 167 ? -3.402 11.627 13.690 1.00 85.31 167 LYS A C 1
ATOM 1332 O O . LYS A 1 167 ? -3.554 11.455 12.485 1.00 85.31 167 LYS A O 1
ATOM 1337 N N . LEU A 1 168 ? -3.012 10.669 14.530 1.00 84.69 168 LEU A N 1
ATOM 1338 C CA . LEU A 1 168 ? -2.670 9.302 14.132 1.00 84.69 168 LEU A CA 1
ATOM 1339 C C . LEU A 1 168 ? -3.876 8.364 14.025 1.00 84.69 168 LEU A C 1
ATOM 1341 O O . LEU A 1 168 ? -3.831 7.428 13.241 1.00 84.69 168 LEU A O 1
ATOM 1345 N N . ALA A 1 169 ? -4.931 8.559 14.812 1.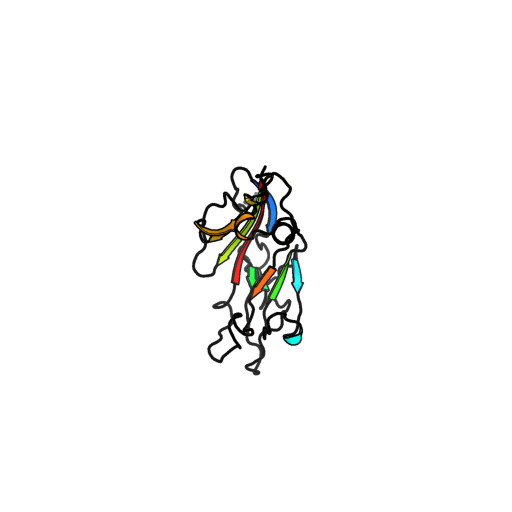00 85.88 169 ALA A N 1
ATOM 1346 C CA . ALA A 1 169 ? -6.024 7.591 14.909 1.00 85.88 169 ALA A CA 1
ATOM 1347 C C . ALA A 1 169 ? -7.366 8.130 14.399 1.00 85.88 169 ALA A C 1
ATOM 1349 O O . ALA A 1 169 ? -8.265 7.341 14.113 1.00 85.88 169 ALA A O 1
ATOM 1350 N N . TYR A 1 170 ? -7.565 9.456 14.345 1.00 86.50 170 TYR A N 1
ATOM 1351 C CA . TYR A 1 170 ? -8.888 10.047 14.066 1.00 86.50 170 TYR A CA 1
ATOM 1352 C C . TYR A 1 170 ? -8.991 10.661 12.666 1.00 86.50 170 TYR A C 1
ATOM 1354 O O . TYR A 1 170 ? -10.064 11.123 12.274 1.00 86.50 170 TYR A O 1
ATOM 1362 N N . LYS A 1 171 ? -7.896 10.694 11.902 1.00 85.12 171 LYS A N 1
ATOM 1363 C CA . LYS A 1 171 ? -7.897 11.182 10.520 1.00 85.12 171 LYS A CA 1
ATOM 1364 C C . LYS A 1 171 ? -8.305 10.087 9.542 1.00 85.12 171 LYS A C 1
ATOM 1366 O O . LYS A 1 171 ? -8.255 8.900 9.850 1.00 85.12 171 LYS A O 1
ATOM 1371 N N . SER A 1 172 ? -8.728 10.521 8.358 1.00 87.69 172 SER A N 1
ATOM 1372 C CA . SER A 1 172 ? -8.936 9.599 7.246 1.00 87.69 172 SER A CA 1
ATOM 1373 C C . SER A 1 172 ? -7.588 9.154 6.685 1.00 87.69 172 SER A C 1
ATOM 1375 O O . SER A 1 172 ? -6.670 9.964 6.559 1.00 87.69 172 SER A O 1
ATOM 1377 N N . PHE A 1 173 ? -7.506 7.887 6.308 1.00 86.31 173 PHE A N 1
ATOM 1378 C CA . PHE A 1 173 ? -6.369 7.263 5.651 1.00 86.31 173 PHE A CA 1
ATOM 1379 C C . PHE A 1 173 ? -6.756 6.880 4.232 1.00 86.31 173 PHE A C 1
ATOM 1381 O O . PHE A 1 173 ? -7.834 6.336 4.007 1.00 86.31 173 PHE A O 1
ATOM 1388 N N . PHE A 1 174 ? -5.862 7.134 3.289 1.00 91.81 174 PHE A N 1
ATOM 1389 C CA . PHE A 1 174 ? -5.910 6.554 1.953 1.00 91.81 174 PHE A CA 1
ATOM 1390 C C . PHE A 1 174 ? -4.752 5.560 1.818 1.00 91.81 174 PHE A C 1
ATOM 1392 O O . PHE A 1 174 ? -3.763 5.635 2.551 1.00 91.81 174 PHE A O 1
ATOM 1399 N N . MET A 1 175 ? -4.886 4.602 0.909 1.00 92.81 175 MET A N 1
ATOM 1400 C CA . MET A 1 175 ? -3.871 3.583 0.658 1.00 92.81 175 MET A CA 1
ATOM 1401 C C . MET A 1 175 ? -2.865 4.086 -0.371 1.00 92.81 175 MET A C 1
ATOM 1403 O O . MET A 1 175 ? -3.248 4.738 -1.338 1.00 92.81 175 MET A O 1
ATOM 1407 N N . ILE A 1 176 ? -1.592 3.739 -0.185 1.00 93.75 176 ILE A N 1
ATOM 1408 C CA . ILE A 1 176 ? -0.529 3.941 -1.173 1.00 93.75 176 ILE A CA 1
ATOM 1409 C C . ILE A 1 176 ? 0.079 2.574 -1.483 1.00 93.75 176 ILE A C 1
ATOM 1411 O O . ILE A 1 176 ? 0.448 1.844 -0.564 1.00 93.75 176 ILE A O 1
ATOM 1415 N N . LEU A 1 177 ? 0.198 2.241 -2.766 1.00 95.31 177 LEU A N 1
ATOM 1416 C CA . LEU A 1 177 ? 0.940 1.083 -3.257 1.00 95.31 177 LEU A CA 1
ATOM 1417 C C . LEU A 1 177 ? 2.036 1.575 -4.202 1.00 95.31 177 LEU A C 1
ATOM 1419 O O . LEU A 1 177 ? 1.742 2.197 -5.225 1.00 95.31 177 LEU A O 1
ATOM 1423 N N . ASN A 1 178 ? 3.297 1.307 -3.875 1.00 95.62 178 ASN A N 1
ATOM 1424 C CA . ASN A 1 178 ? 4.435 1.664 -4.716 1.00 95.62 178 ASN A CA 1
ATOM 1425 C C . ASN A 1 178 ? 5.640 0.759 -4.446 1.00 95.62 178 ASN A C 1
ATOM 1427 O O . ASN A 1 178 ? 5.743 0.133 -3.392 1.00 95.62 178 ASN A O 1
ATOM 1431 N N . VAL A 1 179 ? 6.579 0.745 -5.391 1.00 93.94 179 VAL A N 1
ATOM 1432 C CA . VAL A 1 179 ? 7.935 0.227 -5.172 1.00 93.94 179 VAL A CA 1
ATOM 1433 C C . VAL A 1 179 ? 8.919 1.350 -5.457 1.00 93.94 179 VAL A C 1
ATOM 1435 O O . VAL A 1 179 ? 9.092 1.749 -6.609 1.00 93.94 179 VAL A O 1
ATOM 1438 N N . ALA A 1 180 ? 9.533 1.872 -4.402 1.00 92.81 180 ALA A N 1
ATOM 1439 C CA . ALA A 1 180 ? 10.605 2.855 -4.494 1.00 92.81 180 ALA A CA 1
ATOM 1440 C C . ALA A 1 180 ? 11.917 2.197 -4.946 1.00 92.81 180 ALA A C 1
ATOM 1442 O O . ALA A 1 180 ? 12.149 1.013 -4.693 1.00 92.81 180 ALA A O 1
ATOM 1443 N N . VAL A 1 181 ? 12.795 2.970 -5.581 1.00 92.00 181 VAL A N 1
ATOM 1444 C CA . VAL A 1 181 ? 14.159 2.570 -5.926 1.00 92.00 181 VAL A CA 1
ATOM 1445 C C . VAL A 1 181 ? 15.134 3.549 -5.287 1.00 92.00 181 VAL A C 1
ATOM 1447 O O . VAL A 1 181 ? 15.252 4.707 -5.687 1.00 92.00 181 VAL A O 1
ATOM 1450 N N . GLY A 1 182 ? 15.866 3.033 -4.307 1.00 88.25 182 GLY A N 1
ATOM 1451 C CA . GLY A 1 182 ? 16.796 3.801 -3.498 1.00 88.25 182 GLY A CA 1
ATOM 1452 C C . GLY A 1 182 ? 16.112 4.796 -2.555 1.00 88.25 182 GLY A C 1
ATOM 1453 O O . GLY A 1 182 ? 14.903 4.740 -2.340 1.00 88.25 182 GLY A O 1
ATOM 1454 N N . GLY A 1 183 ? 16.911 5.695 -1.992 1.00 87.25 183 GLY A N 1
ATOM 1455 C CA . GLY A 1 183 ? 16.485 6.734 -1.059 1.00 87.25 183 GLY A CA 1
ATOM 1456 C C . GLY A 1 183 ? 17.630 7.162 -0.142 1.00 87.25 183 GLY A C 1
ATOM 1457 O O . GLY A 1 183 ? 18.685 6.523 -0.098 1.00 87.25 183 GLY A O 1
ATOM 1458 N N . ALA A 1 184 ? 17.451 8.243 0.610 1.00 83.50 184 ALA A N 1
ATOM 1459 C CA . ALA A 1 184 ? 18.462 8.704 1.562 1.00 83.50 184 ALA A CA 1
ATOM 1460 C C . ALA A 1 184 ? 18.371 7.989 2.924 1.00 83.50 184 ALA A C 1
ATOM 1462 O O . ALA A 1 184 ? 17.321 7.499 3.335 1.00 83.50 184 ALA A O 1
ATOM 1463 N N . GLY A 1 185 ? 19.483 7.950 3.664 1.00 80.69 185 GLY A N 1
ATOM 1464 C CA . GLY A 1 185 ? 19.509 7.487 5.057 1.00 80.69 185 GLY A CA 1
ATOM 1465 C C . GLY A 1 185 ? 18.951 6.072 5.254 1.00 80.69 185 GLY A C 1
ATOM 1466 O O . GLY A 1 185 ? 19.432 5.113 4.654 1.00 80.69 185 GLY A O 1
ATOM 1467 N N . SER A 1 186 ? 17.935 5.938 6.111 1.00 76.75 186 SER A N 1
ATOM 1468 C CA . SER A 1 186 ? 17.272 4.662 6.418 1.00 76.75 186 SER A CA 1
ATOM 1469 C C . SER A 1 186 ? 16.292 4.184 5.336 1.00 76.75 186 SER A C 1
ATOM 1471 O O . SER A 1 186 ? 15.713 3.109 5.482 1.00 76.75 186 SER A O 1
ATOM 1473 N N . HIS A 1 187 ? 16.125 4.925 4.234 1.00 73.12 187 HIS A N 1
ATOM 1474 C CA . HIS A 1 187 ? 15.203 4.603 3.136 1.00 73.12 187 HIS A CA 1
ATOM 1475 C C . HIS A 1 187 ? 15.816 3.694 2.054 1.00 73.12 187 HIS A C 1
ATOM 1477 O O . HIS A 1 187 ? 15.386 3.711 0.907 1.00 73.12 187 HIS A O 1
ATOM 1483 N N . GLY A 1 188 ? 16.817 2.883 2.410 1.00 71.38 188 GLY A N 1
ATOM 1484 C CA . GLY A 1 188 ? 17.410 1.873 1.523 1.00 71.38 188 GLY A CA 1
ATOM 1485 C C . GLY A 1 188 ? 18.715 2.281 0.832 1.00 71.38 188 GLY A C 1
ATOM 1486 O O . GLY A 1 188 ? 19.369 1.420 0.249 1.00 71.38 188 GLY A O 1
ATOM 1487 N N . GLY A 1 189 ? 19.137 3.544 0.952 1.00 81.00 189 GLY A N 1
ATOM 1488 C CA . GLY A 1 189 ? 20.364 4.048 0.327 1.00 81.00 189 GLY A CA 1
ATOM 1489 C C . GLY A 1 189 ? 20.228 4.250 -1.191 1.00 81.00 189 GLY A C 1
ATOM 1490 O O . GLY A 1 189 ? 19.201 3.910 -1.774 1.00 81.00 189 GLY A O 1
ATOM 1491 N N . PRO A 1 190 ? 21.237 4.822 -1.869 1.00 83.56 190 PRO A N 1
ATOM 1492 C CA . PRO A 1 190 ? 21.188 4.997 -3.319 1.00 83.56 190 PRO A CA 1
ATOM 1493 C C . PRO A 1 190 ? 21.133 3.644 -4.045 1.00 83.56 190 PRO A C 1
ATOM 1495 O O . PRO A 1 190 ? 21.647 2.638 -3.548 1.00 83.56 190 PRO A O 1
ATOM 1498 N N . TRP A 1 191 ? 20.568 3.617 -5.257 1.00 85.50 191 TRP A N 1
ATOM 1499 C CA . TRP A 1 191 ? 20.683 2.451 -6.133 1.00 85.50 191 TRP A CA 1
ATOM 1500 C C . TRP A 1 191 ? 22.164 2.120 -6.373 1.00 85.50 191 TRP A C 1
ATOM 1502 O O . TRP A 1 191 ? 23.038 2.990 -6.403 1.00 85.50 191 TRP A O 1
ATOM 1512 N N . THR A 1 192 ? 22.450 0.838 -6.570 1.00 83.38 192 THR A N 1
ATOM 1513 C CA . THR A 1 192 ? 23.796 0.335 -6.857 1.00 83.38 192 THR A CA 1
ATOM 1514 C C . THR A 1 192 ? 23.767 -0.584 -8.073 1.00 83.38 192 THR A C 1
ATOM 1516 O O . THR A 1 192 ? 22.704 -0.942 -8.583 1.00 83.38 192 THR A O 1
ATOM 1519 N N . SER A 1 193 ? 24.932 -1.031 -8.541 1.00 84.31 193 SER A N 1
ATOM 1520 C CA . SER A 1 193 ? 25.007 -2.059 -9.588 1.00 84.31 193 SER A CA 1
ATOM 1521 C C . SER A 1 193 ? 24.358 -3.391 -9.184 1.00 84.31 193 SER A C 1
ATOM 1523 O O . SER A 1 193 ? 24.010 -4.169 -10.068 1.00 84.31 193 SER A O 1
ATOM 1525 N N . ALA A 1 194 ? 24.168 -3.639 -7.883 1.00 84.50 194 ALA A N 1
ATOM 1526 C CA . ALA A 1 194 ? 23.470 -4.810 -7.362 1.00 84.50 194 ALA A CA 1
ATOM 1527 C C . ALA A 1 194 ? 21.942 -4.632 -7.299 1.00 84.50 194 ALA A C 1
ATOM 1529 O O . ALA A 1 194 ? 21.228 -5.607 -7.074 1.00 84.50 194 ALA A O 1
ATOM 1530 N N . THR A 1 195 ? 21.419 -3.413 -7.489 1.00 85.50 195 THR A N 1
ATOM 1531 C CA . THR A 1 195 ? 19.974 -3.169 -7.513 1.00 85.50 195 THR A CA 1
ATOM 1532 C C . THR A 1 195 ? 19.357 -3.861 -8.724 1.00 85.50 195 THR A C 1
ATOM 1534 O O . THR A 1 195 ? 19.700 -3.571 -9.872 1.00 85.50 195 THR A O 1
ATOM 1537 N N . ILE A 1 196 ? 18.429 -4.775 -8.458 1.00 84.44 196 ILE A N 1
ATOM 1538 C CA . ILE A 1 196 ? 17.704 -5.528 -9.480 1.00 84.44 196 ILE A CA 1
ATOM 1539 C C . ILE A 1 196 ? 16.334 -4.903 -9.756 1.00 84.44 196 ILE A C 1
ATOM 1541 O O . ILE A 1 196 ? 15.745 -4.254 -8.896 1.00 84.44 196 ILE A O 1
ATOM 1545 N N . GLY A 1 197 ? 15.831 -5.121 -10.968 1.00 87.50 197 GLY A N 1
ATOM 1546 C CA . GLY A 1 197 ? 14.479 -4.751 -11.379 1.00 87.50 197 GLY A CA 1
ATOM 1547 C C . GLY A 1 197 ? 13.738 -5.927 -12.006 1.00 87.50 197 GLY A C 1
ATOM 1548 O O . GLY A 1 197 ? 14.173 -7.078 -11.925 1.00 87.50 197 GLY A O 1
ATOM 1549 N N . GLY A 1 198 ? 12.631 -5.628 -12.676 1.00 87.81 198 GLY A N 1
ATOM 1550 C CA . GLY A 1 198 ? 11.782 -6.624 -13.315 1.00 87.81 198 GLY A CA 1
ATOM 1551 C C . GLY A 1 198 ? 10.959 -7.426 -12.307 1.00 87.81 198 GLY A C 1
ATOM 1552 O O . GLY A 1 198 ? 10.934 -7.147 -11.109 1.00 87.81 198 GLY A O 1
ATOM 1553 N N . THR A 1 199 ? 10.267 -8.456 -12.788 1.00 85.50 199 THR A N 1
ATOM 1554 C CA . THR A 1 199 ? 9.263 -9.211 -12.012 1.00 85.50 199 THR A CA 1
ATOM 1555 C C . THR A 1 199 ? 9.811 -9.945 -10.782 1.00 85.50 199 THR A C 1
ATOM 1557 O O . THR A 1 199 ? 9.030 -10.381 -9.932 1.00 85.50 199 THR A O 1
ATOM 1560 N N . ALA A 1 200 ? 11.134 -10.108 -10.688 1.00 83.62 200 ALA A N 1
ATOM 1561 C CA . ALA A 1 200 ? 11.818 -10.640 -9.508 1.00 83.62 200 ALA A CA 1
ATOM 1562 C C . ALA A 1 200 ? 11.837 -9.643 -8.334 1.00 83.62 200 ALA A C 1
ATOM 1564 O O . ALA A 1 200 ? 11.893 -10.065 -7.185 1.00 83.62 200 ALA A O 1
ATOM 1565 N N . ALA A 1 201 ? 11.752 -8.343 -8.626 1.00 84.62 201 ALA A N 1
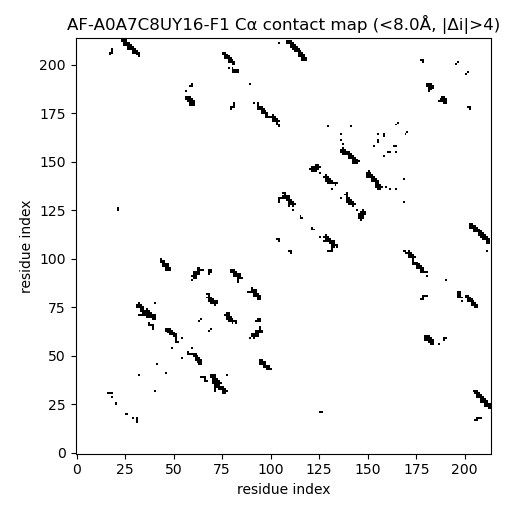ATOM 1566 C CA . ALA A 1 201 ? 11.708 -7.249 -7.658 1.00 84.62 201 ALA A CA 1
ATOM 1567 C C . ALA A 1 201 ? 10.311 -6.605 -7.554 1.00 84.62 201 ALA A C 1
ATOM 1569 O O . ALA A 1 201 ? 10.166 -5.521 -6.994 1.00 84.62 201 ALA A O 1
ATOM 1570 N N . ALA A 1 202 ? 9.287 -7.236 -8.136 1.00 87.75 202 ALA A N 1
ATOM 1571 C CA . ALA A 1 202 ? 7.942 -6.679 -8.172 1.00 87.75 202 ALA A CA 1
ATOM 1572 C C . ALA A 1 202 ? 7.198 -6.890 -6.848 1.00 87.75 202 ALA A C 1
ATOM 1574 O O . ALA A 1 202 ? 7.179 -8.000 -6.313 1.00 87.75 202 ALA A O 1
ATOM 1575 N N . LEU A 1 203 ? 6.495 -5.853 -6.392 1.00 90.94 203 LEU A N 1
ATOM 1576 C CA . LEU A 1 203 ? 5.422 -6.003 -5.416 1.00 90.94 203 LEU A CA 1
ATOM 1577 C C . LEU A 1 203 ? 4.217 -6.612 -6.129 1.00 90.94 203 LEU A C 1
ATOM 1579 O O . LEU A 1 203 ? 3.738 -6.068 -7.125 1.00 90.94 203 LEU A O 1
ATOM 1583 N N . ARG A 1 204 ? 3.720 -7.732 -5.612 1.00 91.25 204 ARG A N 1
ATOM 1584 C CA . ARG A 1 204 ? 2.531 -8.406 -6.136 1.00 91.25 204 ARG A CA 1
ATOM 1585 C C . ARG A 1 204 ? 1.411 -8.273 -5.127 1.00 91.25 204 ARG A C 1
ATOM 1587 O O . ARG A 1 204 ? 1.624 -8.555 -3.952 1.00 91.25 204 ARG A O 1
ATOM 1594 N N . VAL A 1 205 ? 0.242 -7.859 -5.582 1.00 92.38 205 VAL A N 1
ATOM 1595 C CA . VAL A 1 205 ? -0.913 -7.571 -4.737 1.00 92.38 205 VAL A CA 1
ATOM 1596 C C . VAL A 1 205 ? -2.083 -8.375 -5.264 1.00 92.38 205 VAL A C 1
ATOM 1598 O O . VAL A 1 205 ? -2.504 -8.176 -6.399 1.00 92.38 205 VAL A O 1
ATOM 1601 N N . LYS A 1 206 ? -2.599 -9.293 -4.453 1.00 89.50 206 LYS A N 1
ATOM 1602 C CA . LYS A 1 206 ? -3.764 -10.099 -4.818 1.00 89.50 206 LYS A CA 1
ATOM 1603 C C . LYS A 1 206 ? -5.063 -9.345 -4.565 1.00 89.50 206 LYS A C 1
ATOM 1605 O O . LYS A 1 206 ? -5.963 -9.379 -5.387 1.00 89.50 206 LYS A O 1
ATOM 1610 N N . TYR A 1 207 ? -5.155 -8.648 -3.440 1.00 91.19 207 TYR A N 1
ATOM 1611 C CA . TYR A 1 207 ? -6.257 -7.733 -3.174 1.00 91.19 207 TYR A CA 1
ATO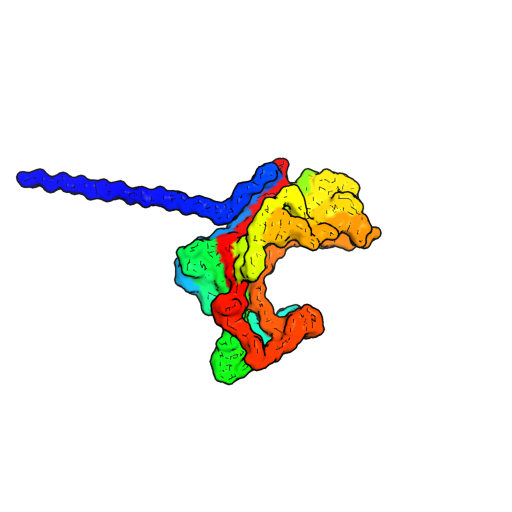M 1612 C C . TYR A 1 207 ? -5.848 -6.689 -2.141 1.00 91.19 207 TYR A C 1
ATOM 1614 O O . TYR A 1 207 ? -4.899 -6.884 -1.375 1.00 91.19 207 TYR A O 1
ATOM 1622 N N . VAL A 1 208 ? -6.617 -5.608 -2.093 1.00 93.06 208 VAL A N 1
ATOM 1623 C CA . VAL A 1 208 ? -6.696 -4.686 -0.960 1.00 93.06 208 VAL A CA 1
ATOM 1624 C C . VAL A 1 208 ? -8.149 -4.549 -0.528 1.00 93.06 208 VAL A C 1
ATOM 1626 O O . VAL A 1 208 ? -9.057 -4.623 -1.352 1.00 93.06 208 VAL A O 1
ATOM 1629 N N . ALA A 1 209 ? -8.388 -4.356 0.762 1.00 92.00 209 ALA A N 1
ATOM 1630 C CA . ALA A 1 209 ? -9.728 -4.193 1.297 1.00 92.00 209 ALA A CA 1
ATOM 1631 C C . ALA A 1 209 ? -9.747 -3.300 2.537 1.00 92.00 209 ALA A C 1
ATOM 1633 O O . ALA A 1 209 ? -8.803 -3.269 3.332 1.00 92.00 209 ALA A O 1
ATOM 1634 N N . VAL A 1 210 ? -10.868 -2.603 2.697 1.00 91.88 210 VAL A N 1
ATOM 1635 C CA . VAL A 1 210 ? -11.217 -1.804 3.867 1.00 91.88 210 VAL A CA 1
ATOM 1636 C C . VAL A 1 210 ? -12.456 -2.407 4.499 1.00 91.88 210 VAL A C 1
ATOM 1638 O O . VAL A 1 210 ? -13.478 -2.566 3.828 1.00 91.88 210 VAL A O 1
ATOM 1641 N N . TYR A 1 211 ? -12.381 -2.695 5.793 1.00 89.75 211 TYR A N 1
ATOM 1642 C CA . TYR A 1 211 ? -13.496 -3.228 6.561 1.00 89.75 211 TYR A CA 1
ATOM 1643 C C . TYR A 1 211 ? -13.826 -2.327 7.735 1.00 89.75 211 TYR A C 1
ATOM 1645 O O . TYR A 1 211 ? -12.939 -1.726 8.341 1.00 89.75 211 TYR A O 1
ATOM 1653 N N . HIS A 1 212 ? -15.099 -2.321 8.105 1.00 89.31 212 HIS A N 1
ATOM 1654 C CA . HIS A 1 212 ? -15.598 -1.685 9.316 1.00 89.31 212 HIS A CA 1
ATOM 1655 C C . HIS A 1 212 ? -16.347 -2.702 10.168 1.00 89.31 212 HIS A C 1
ATOM 1657 O O . HIS A 1 212 ? -17.060 -3.553 9.636 1.00 89.31 212 HIS A O 1
ATOM 1663 N N . SER A 1 213 ? -16.187 -2.623 11.488 1.00 86.69 213 SER A N 1
ATOM 1664 C CA . SER A 1 213 ? -16.916 -3.493 12.415 1.00 86.69 213 SER A CA 1
ATOM 1665 C C . SER A 1 213 ? -18.425 -3.260 12.298 1.00 86.69 213 SER A C 1
ATOM 1667 O O . SER A 1 213 ? -18.860 -2.100 12.330 1.00 86.69 213 SER A O 1
ATOM 1669 N N . THR A 1 214 ? -19.205 -4.338 12.210 1.00 83.50 214 THR A N 1
ATOM 1670 C CA . THR A 1 214 ? -20.678 -4.298 12.173 1.00 83.50 214 THR A CA 1
ATOM 1671 C C . THR A 1 214 ? -21.260 -3.713 13.451 1.00 83.50 214 THR A C 1
ATOM 1673 O O . THR A 1 214 ? -20.710 -3.970 14.543 1.00 83.50 214 THR A O 1
#

Foldseek 3Di:
DDDDDDDDDDDDDDDDDPDDDAPQKDFPDKAQLADDWLQADDVQKDKDFDALVPDDFSFQETADRGSQQWTRHNPRKIKGWWDDDDPPRSYIYTIKIKGPDWDAADALKAKDKDWQKDDPDFADHDPHAQARNDPPQQATWHWDDGNNHTDDIDGNVNVVDVVVSCVVHGDIDIDMDIDTAAGPDPRHHHHDPPDDIGRVSIIMTSMITMMMGD

Mean predicted aligned error: 8.13 Å

Organism: Orbilia oligospora (NCBI:txid2813651)

Secondary structure (DSSP, 8-state):
------------PPPPPSSPP-TTEEEEEEE---S-TTPPP-TTEEE--B-GGG-TT---EEE---TTTEEE-SSS-EEE--EE-SS-TT-EEE-EEEES--B-PPTT-BEEEEEEEESS--------SSB--SSSGGG-EEEEEETTEEEEEEEHHHH--HHHHHHHHSS-B--EEE-----STTS--S--TT---STTS-EEEEEEEEEEE-

Solvent-accessible surface area (backbone atoms only — not comparable to 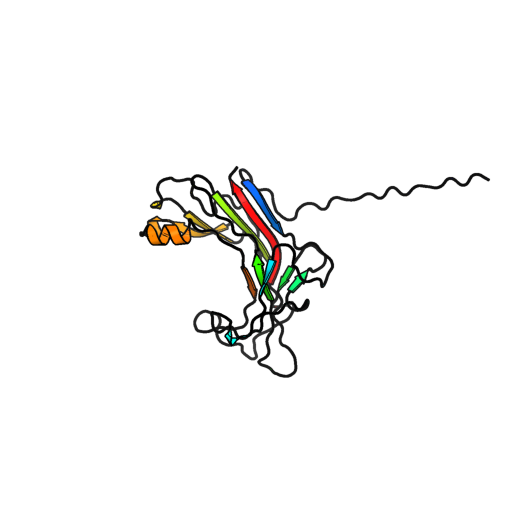full-atom values): 12082 Å² total; per-residue (Å²): 137,87,83,80,81,81,80,80,82,82,80,80,78,80,79,78,74,86,71,78,88,50,92,69,42,42,80,79,48,71,48,46,39,72,48,60,57,59,40,54,85,55,90,63,40,46,73,43,72,42,50,32,90,73,41,91,57,60,22,52,27,27,28,37,86,46,38,81,14,28,15,15,65,49,80,32,22,32,37,30,15,30,35,77,46,85,89,51,92,73,42,34,34,13,20,34,36,29,43,68,60,65,50,55,48,52,87,63,28,31,27,37,83,48,68,41,51,52,62,93,82,59,65,60,71,82,90,70,27,39,36,33,57,48,88,53,58,50,74,14,37,42,44,41,68,54,44,35,37,84,70,48,77,49,35,28,54,78,66,70,39,67,77,60,38,46,65,73,61,63,46,66,47,59,53,77,52,68,47,82,44,30,8,52,79,93,52,73,27,71,74,52,94,82,62,74,46,38,81,89,57,27,50,31,34,43,30,42,38,34,31,36,48,109

InterPro domains:
  IPR013320 Concanavalin A-like lectin/glucanase domain superfamily [SSF49899] (18-212)
  IPR050546 Glycosyl Hydrolase Family 16 [PTHR10963] (135-211)

Radius of gyration: 21.24 Å; Cα contacts (8 Å, |Δi|>4): 470; chains: 1; bounding box: 61×49×69 Å

Nearest PDB structures (foldseek):
  2hyk-assembly1_A  TM=6.796E-01  e=1.061E-09  Nocardiopsis sp. F96
  3atg-assembly1_A  TM=6.772E-01  e=3.237E-09  Cellulosimicrobium cellulans
  3iln-assembly2_B  TM=6.319E-01  e=5.347E-09  Rhodothermus marinus
  7wwc-assembly1_A  TM=6.129E-01  e=5.262E-08  Pedobacter sp.
  4xdq-assembly1_A  TM=5.907E-01  e=5.095E-06  Mycolicibacterium thermoresistibile ATCC 19527

Sequence (214 aa):
MMITQLTGLSLFFAKALAVPALSGYSVTWYDEFDGPKGSFPTGGWNVKITTPAENFNDEQQFYTNYASNGQLWGDGQLFITPEKRGSNPQYWTSARLESQGAWYCPPGKAMIFQADLRGPDFTGNPSNLQDRRNTDWTQQKLIWYKDGAEYLTVTGANIGNFQIWEKLAYKSFFMILNVAVGGAGSHGGPWTSATIGGTAAALRVKYVAVYHST